Protein AF-A0A534F6K3-F1 (afdb_monomer_lite)

Foldseek 3Di:
DDDDDDDDDDDDDDPDPPPPPPPPPPVPPPPPDDPPPDDDDDDDPPDDPVNLVVCCVVVVPDPSVCCPVVHDDDPPDDAAPVPDPPQRVLCVFFVDHCVQFLHRDQWDKDQQWFAFQDQDLPPGHGIYTAHNDLLFQPDSVDPLSPQCQPDPPDPVSCVVRVVSGDPDPCVRGDQSRATAHSVVRGGQDPCNSTNGDTPCRVCVVVVHDD

Radius of gyration: 28.4 Å; chains: 1; bounding box: 50×102×76 Å

Secondary structure (DSSP, 8-state):
-------PPP--------------------TTS---S-------TT--HHHHHHHHHH-TTSHHHHHHHHS---SS--PPSS--HHHHHHHHHHS--HHHHT-S-SEEEESSSBPTT----TTPPP-EEEE-SGGGBS-TTSTTTT------SSHHHHHHHGGGS-SSGGGGB-TTSS-EETTTTEE--HHHH-SS--HHHHHHHTT---

pLDDT: mean 86.15, std 18.65, range [33.62, 98.62]

Structure (mmCIF, N/CA/C/O backbone):
data_AF-A0A534F6K3-F1
#
_entry.id   AF-A0A534F6K3-F1
#
loop_
_atom_site.group_PDB
_atom_site.id
_atom_site.type_symbol
_atom_site.label_atom_id
_atom_site.label_alt_id
_atom_site.label_comp_id
_atom_site.label_asym_id
_atom_site.label_entity_id
_atom_site.label_seq_id
_atom_site.pdbx_PDB_ins_code
_atom_site.Cartn_x
_atom_site.Cartn_y
_atom_site.Cartn_z
_atom_site.occupancy
_atom_site.B_iso_or_equiv
_atom_site.auth_seq_id
_atom_site.auth_comp_id
_atom_site.auth_asym_id
_atom_site.auth_atom_id
_atom_site.pdbx_PDB_model_num
ATOM 1 N N . MET A 1 1 ? -6.615 -76.577 48.486 1.00 38.09 1 MET A N 1
ATOM 2 C CA . MET A 1 1 ? -5.310 -76.654 47.796 1.00 38.09 1 MET A CA 1
ATOM 3 C C . MET A 1 1 ? -5.489 -76.175 46.363 1.00 38.09 1 MET A C 1
ATOM 5 O O . MET A 1 1 ? -6.340 -76.713 45.678 1.00 38.09 1 MET A O 1
ATOM 9 N N . LYS A 1 2 ? -4.736 -75.127 45.999 1.00 34.47 2 LYS A N 1
ATOM 10 C CA . LYS A 1 2 ? -4.250 -74.734 44.661 1.00 34.47 2 LYS A CA 1
ATOM 11 C C . LYS A 1 2 ? -5.091 -75.073 43.407 1.00 34.47 2 LYS A C 1
ATOM 13 O O . LYS A 1 2 ? -5.051 -76.192 42.915 1.00 34.47 2 LYS A O 1
ATOM 18 N N . ASN A 1 3 ? -5.650 -74.018 42.803 1.00 44.62 3 ASN A N 1
ATOM 19 C CA . ASN A 1 3 ? -5.491 -73.718 41.362 1.00 44.62 3 ASN A CA 1
ATOM 20 C C . ASN A 1 3 ? -3.978 -73.633 41.019 1.00 44.62 3 ASN A C 1
ATOM 22 O O . ASN A 1 3 ? -3.222 -73.320 41.950 1.00 44.62 3 ASN A O 1
ATOM 26 N N . PRO A 1 4 ? -3.487 -73.822 39.765 1.00 53.00 4 PRO A N 1
ATOM 27 C CA . PRO A 1 4 ? -3.979 -73.098 38.573 1.00 53.00 4 PRO A CA 1
ATOM 28 C C . PRO A 1 4 ? -3.769 -73.780 37.193 1.00 53.00 4 PRO A C 1
ATOM 30 O O . PRO A 1 4 ? -3.154 -74.834 37.079 1.00 53.00 4 PRO A O 1
ATOM 33 N N . GLY A 1 5 ? -4.224 -73.120 36.120 1.00 33.62 5 GLY A N 1
ATOM 34 C CA . GLY A 1 5 ? -3.833 -73.458 34.745 1.00 33.62 5 GLY A CA 1
ATOM 35 C C . GLY A 1 5 ? -4.679 -72.777 33.670 1.00 33.62 5 GLY A C 1
ATOM 36 O O . GLY A 1 5 ? -5.566 -73.393 33.100 1.00 33.62 5 GLY A O 1
ATOM 37 N N . SER A 1 6 ? -4.418 -71.495 33.430 1.00 47.50 6 SER A N 1
ATOM 38 C CA . SER A 1 6 ? -5.076 -70.595 32.472 1.00 47.50 6 SER A CA 1
ATOM 39 C C . SER A 1 6 ? -4.676 -70.817 31.006 1.00 47.50 6 SER A C 1
ATOM 41 O O . SER A 1 6 ? -3.516 -71.105 30.720 1.00 47.50 6 SER A O 1
ATOM 43 N N . SER A 1 7 ? -5.578 -70.500 30.071 1.00 36.94 7 SER A N 1
ATOM 44 C CA . SER A 1 7 ? -5.239 -69.953 28.744 1.00 36.94 7 SER A CA 1
ATOM 45 C C . SER A 1 7 ? -6.376 -69.041 28.245 1.00 36.94 7 SER A C 1
ATOM 47 O O . SER A 1 7 ? -7.535 -69.324 28.551 1.00 36.94 7 SER A O 1
ATOM 49 N N . PRO A 1 8 ? -6.075 -67.925 27.551 1.00 43.62 8 PRO A N 1
ATOM 50 C CA . PRO A 1 8 ? -7.007 -66.818 27.365 1.00 43.62 8 PRO A CA 1
ATOM 51 C C . PRO A 1 8 ? -7.795 -66.944 26.054 1.00 43.62 8 PRO A C 1
ATOM 53 O O . PRO A 1 8 ? -7.226 -67.125 24.980 1.00 43.62 8 PRO A O 1
ATOM 56 N N . THR A 1 9 ? -9.114 -66.792 26.124 1.00 44.84 9 THR A N 1
ATOM 57 C CA . THR A 1 9 ? -9.968 -66.555 24.954 1.00 44.84 9 THR A CA 1
ATOM 58 C C . THR A 1 9 ? -9.904 -65.078 24.577 1.00 44.84 9 THR A C 1
ATOM 60 O O . THR A 1 9 ? -10.293 -64.215 25.364 1.00 44.84 9 THR A O 1
ATOM 63 N N . GLY A 1 10 ? -9.392 -64.794 23.377 1.00 36.31 10 GLY A N 1
ATOM 64 C CA . GLY A 1 10 ? -9.352 -63.456 22.796 1.00 36.31 10 GLY A CA 1
ATOM 65 C C . GLY A 1 10 ? -10.756 -62.901 22.560 1.00 36.31 10 GLY A C 1
ATOM 66 O O . GLY A 1 10 ? -11.582 -63.531 21.902 1.00 36.31 10 GLY A O 1
ATOM 67 N N . LEU A 1 11 ? -11.016 -61.711 23.098 1.00 40.75 11 LEU A N 1
ATOM 68 C CA . LEU A 1 11 ? -12.224 -60.944 22.827 1.00 40.75 11 LEU A CA 1
ATOM 69 C C . LEU A 1 11 ? -11.960 -60.070 21.593 1.00 40.75 11 LEU A C 1
ATOM 71 O O . LEU A 1 11 ? -11.192 -59.112 21.653 1.00 40.75 11 LEU A O 1
ATOM 75 N N . ALA A 1 12 ? -12.577 -60.412 20.464 1.00 39.28 12 ALA A N 1
ATOM 76 C CA . ALA A 1 12 ? -12.632 -59.535 19.303 1.00 39.28 12 ALA A CA 1
ATOM 77 C C . ALA A 1 12 ? -13.596 -58.378 19.614 1.00 39.28 12 ALA A C 1
ATOM 79 O O . ALA A 1 12 ? -14.811 -58.565 19.658 1.00 39.28 12 ALA A O 1
ATOM 80 N N . ALA A 1 13 ? -13.058 -57.187 19.874 1.00 42.47 13 ALA A N 1
ATOM 81 C CA . ALA A 1 13 ? -13.853 -55.975 20.017 1.00 42.47 13 ALA A CA 1
ATOM 82 C C . ALA A 1 13 ? -14.265 -55.480 18.623 1.00 42.47 13 ALA A C 1
ATOM 84 O O . ALA A 1 13 ? -13.439 -54.998 17.849 1.00 42.47 13 ALA A O 1
ATOM 85 N N . ALA A 1 14 ? -15.548 -55.613 18.291 1.00 41.75 14 ALA A N 1
ATOM 86 C CA . ALA A 1 14 ? -16.128 -54.980 17.117 1.00 41.75 14 ALA A CA 1
ATOM 87 C C . ALA A 1 14 ? -16.184 -53.458 17.346 1.00 41.75 14 ALA A C 1
ATOM 89 O O . ALA A 1 14 ? -16.998 -52.969 18.128 1.00 41.75 14 ALA A O 1
ATOM 90 N N . MET A 1 15 ? -15.309 -52.703 16.678 1.00 41.84 15 MET A N 1
ATOM 91 C CA . MET A 1 15 ? -15.431 -51.247 16.575 1.00 41.84 15 MET A CA 1
ATOM 92 C C . MET A 1 15 ? -16.654 -50.917 15.715 1.00 41.84 15 MET A C 1
ATOM 94 O O . MET A 1 15 ? -16.617 -51.035 14.491 1.00 41.84 15 MET A O 1
ATOM 98 N N . ALA A 1 16 ? -17.743 -50.496 16.354 1.00 43.19 16 ALA A N 1
ATOM 99 C CA . ALA A 1 16 ? -18.848 -49.853 15.663 1.00 43.19 16 ALA A CA 1
ATOM 100 C C . ALA A 1 16 ? -18.378 -48.472 15.181 1.00 43.19 16 ALA A C 1
ATOM 102 O O . ALA A 1 16 ? -18.165 -47.559 15.979 1.00 43.19 16 ALA A O 1
ATOM 103 N N . LEU A 1 17 ? -18.179 -48.333 13.871 1.00 43.09 17 LEU A N 1
ATOM 104 C CA . LEU A 1 17 ? -17.897 -47.058 13.224 1.00 43.09 17 LEU A CA 1
ATOM 105 C C . LEU A 1 17 ? -19.180 -46.213 13.275 1.00 43.09 17 LEU A C 1
ATOM 107 O O . LEU A 1 17 ? -20.086 -46.386 12.460 1.00 43.09 17 LEU A O 1
ATOM 111 N N . ALA A 1 18 ? -19.294 -45.338 14.272 1.00 46.09 18 ALA A N 1
ATOM 112 C CA . ALA A 1 18 ? -20.363 -44.352 14.323 1.00 46.09 18 ALA A CA 1
ATOM 113 C C . ALA A 1 18 ? -20.132 -43.334 13.195 1.00 46.09 18 ALA A C 1
ATOM 115 O O . ALA A 1 18 ? -19.295 -42.441 13.304 1.00 46.09 18 ALA A O 1
ATOM 116 N N . LEU A 1 19 ? -20.855 -43.500 12.087 1.00 41.59 19 LEU A N 1
ATOM 117 C CA . LEU A 1 19 ? -20.991 -42.484 11.049 1.00 41.59 19 LEU A CA 1
ATOM 118 C C . LEU A 1 19 ? -21.696 -41.276 11.672 1.00 41.59 19 LEU A C 1
ATOM 120 O O . LEU A 1 19 ? -22.921 -41.245 11.764 1.00 41.59 19 LEU A O 1
ATOM 124 N N . ILE A 1 20 ? -20.920 -40.295 12.132 1.00 51.34 20 ILE A N 1
ATOM 125 C CA . ILE A 1 20 ? -21.436 -38.966 12.454 1.00 51.34 20 ILE A CA 1
ATOM 126 C C . ILE A 1 20 ? -21.895 -38.377 11.117 1.00 51.34 20 ILE A C 1
ATOM 128 O O . ILE A 1 20 ? -21.052 -38.178 10.236 1.00 51.34 20 ILE A O 1
ATOM 132 N N . PRO A 1 21 ? -23.196 -38.115 10.907 1.00 45.56 21 PRO A N 1
ATOM 133 C CA . PRO A 1 21 ? -23.617 -37.374 9.739 1.00 45.56 21 PRO A CA 1
ATOM 134 C C . PRO A 1 21 ? -23.017 -35.980 9.892 1.00 45.56 21 PRO A C 1
ATOM 136 O O . PRO A 1 21 ? -23.419 -35.212 10.766 1.00 45.56 21 PRO A O 1
ATOM 139 N N . CYS A 1 22 ? -22.030 -35.663 9.057 1.00 44.53 22 CYS A N 1
ATOM 140 C CA . CYS A 1 22 ? -21.624 -34.291 8.813 1.00 44.53 22 CYS A CA 1
ATOM 141 C C . CYS A 1 22 ? -22.804 -33.626 8.100 1.00 44.53 22 CYS A C 1
ATOM 143 O O . CYS A 1 22 ? -22.887 -33.602 6.873 1.00 44.53 22 CYS A O 1
ATOM 145 N N . GLY A 1 23 ? -23.798 -33.199 8.878 1.00 47.12 23 GLY A N 1
ATOM 146 C CA . GLY A 1 23 ? -24.817 -32.299 8.386 1.00 47.12 23 GLY A CA 1
ATOM 147 C C . GLY A 1 23 ? -24.078 -31.044 7.966 1.00 47.12 23 GLY A C 1
ATOM 148 O O . GLY A 1 23 ? -23.588 -30.315 8.824 1.00 47.12 23 GLY A O 1
ATOM 149 N N . ALA A 1 24 ? -23.951 -30.825 6.658 1.00 49.47 24 ALA A N 1
ATOM 150 C CA . ALA A 1 24 ? -23.571 -29.530 6.138 1.00 49.47 24 ALA A CA 1
ATOM 151 C C . ALA A 1 24 ? -24.562 -28.532 6.738 1.00 49.47 24 ALA A C 1
ATOM 153 O O . ALA A 1 24 ? -25.727 -28.482 6.341 1.00 49.47 24 ALA A O 1
ATOM 154 N N . GLN A 1 25 ? -24.121 -27.784 7.748 1.00 44.16 25 GLN A N 1
ATOM 155 C CA . GLN A 1 25 ? -24.802 -26.570 8.137 1.00 44.16 25 GLN A CA 1
ATOM 156 C C . GLN A 1 25 ? -24.621 -25.643 6.944 1.00 44.16 25 GLN A C 1
ATOM 158 O O . GLN A 1 25 ? -23.638 -24.917 6.835 1.00 44.16 25 GLN A O 1
ATOM 163 N N . THR A 1 26 ? -25.548 -25.714 5.992 1.00 43.31 26 THR A N 1
ATOM 164 C CA . THR A 1 26 ? -25.812 -24.577 5.129 1.00 43.31 26 THR A CA 1
ATOM 165 C C . THR A 1 26 ? -26.136 -23.454 6.095 1.00 43.31 26 THR A C 1
ATOM 167 O O . THR A 1 26 ? -27.217 -23.460 6.691 1.00 43.31 26 THR A O 1
ATOM 170 N N . ALA A 1 27 ? -25.178 -22.554 6.322 1.00 47.16 27 ALA A N 1
ATOM 171 C CA . ALA A 1 27 ? -25.470 -21.266 6.907 1.00 47.16 27 ALA A CA 1
ATOM 172 C C . ALA A 1 27 ? -26.612 -20.709 6.059 1.00 47.16 27 ALA A C 1
ATOM 174 O O . ALA A 1 27 ? -26.430 -20.383 4.884 1.00 47.16 27 ALA A O 1
ATOM 175 N N . ARG A 1 28 ? -27.830 -20.738 6.606 1.00 41.41 28 ARG A N 1
ATOM 176 C CA . ARG A 1 28 ? -28.923 -19.980 6.028 1.00 41.41 28 ARG A CA 1
ATOM 177 C C . ARG A 1 28 ? -28.442 -18.548 6.153 1.00 41.41 28 ARG A C 1
ATOM 179 O O . ARG A 1 28 ? -28.364 -18.031 7.260 1.00 41.41 28 ARG A O 1
ATOM 186 N N . ALA A 1 29 ? -28.034 -17.954 5.036 1.00 48.12 29 ALA A N 1
ATOM 187 C CA . ALA A 1 29 ? -28.035 -16.512 4.944 1.00 48.12 29 ALA A CA 1
ATOM 188 C C . ALA A 1 29 ? -29.468 -16.116 5.297 1.00 48.12 29 ALA A C 1
ATOM 190 O O . ALA A 1 29 ? -30.389 -16.454 4.550 1.00 48.12 29 ALA A O 1
ATOM 191 N N . ASP A 1 30 ? -29.664 -15.540 6.482 1.00 45.66 30 ASP A N 1
ATOM 192 C CA . ASP A 1 30 ? -30.935 -14.935 6.846 1.00 45.66 30 ASP A CA 1
ATOM 193 C C . ASP A 1 30 ? -31.223 -13.893 5.769 1.00 45.66 30 ASP A C 1
ATOM 195 O O . ASP A 1 30 ? -30.616 -12.824 5.714 1.00 45.66 30 ASP A O 1
ATOM 199 N N . ALA A 1 31 ? -32.112 -14.256 4.849 1.00 49.72 31 ALA A N 1
ATOM 200 C CA . ALA A 1 31 ? -32.460 -13.470 3.677 1.00 49.72 31 ALA A CA 1
ATOM 201 C C . ALA A 1 31 ? -33.373 -12.281 4.029 1.00 49.72 31 ALA A C 1
ATOM 203 O O . ALA A 1 31 ? -34.074 -11.782 3.156 1.00 49.72 31 ALA A O 1
ATOM 204 N N . ASP A 1 32 ? -33.363 -11.833 5.290 1.00 48.78 32 ASP A N 1
ATOM 205 C CA . ASP A 1 32 ? -34.241 -10.777 5.803 1.00 48.78 32 ASP A CA 1
ATOM 206 C C . ASP A 1 32 ? -33.544 -9.787 6.760 1.00 48.78 32 ASP A C 1
ATOM 208 O O . ASP A 1 32 ? -34.176 -8.915 7.356 1.00 48.78 32 ASP A O 1
ATOM 212 N N . GLY A 1 33 ? -32.214 -9.857 6.884 1.00 54.66 33 GLY A N 1
ATOM 213 C CA . GLY A 1 33 ? -31.438 -8.783 7.501 1.00 54.66 33 GLY A CA 1
ATOM 214 C C . GLY A 1 33 ? -31.394 -7.581 6.560 1.00 54.66 33 GLY A C 1
ATOM 215 O O . GLY A 1 33 ? -31.001 -7.730 5.403 1.00 54.66 33 GLY A O 1
ATOM 216 N N . ALA A 1 34 ? -31.807 -6.399 7.032 1.00 64.69 34 ALA A N 1
ATOM 217 C CA . ALA A 1 34 ? -31.770 -5.151 6.269 1.00 64.69 34 ALA A CA 1
ATOM 218 C C . ALA A 1 34 ? -30.488 -5.067 5.424 1.00 64.69 34 ALA A C 1
ATOM 220 O O . ALA A 1 34 ? -29.385 -5.004 5.968 1.00 64.69 34 ALA A O 1
ATOM 221 N N . ARG A 1 35 ? -30.636 -5.111 4.092 1.00 76.56 35 ARG A N 1
ATOM 222 C CA . ARG A 1 35 ? -29.504 -5.112 3.157 1.00 76.56 35 ARG A CA 1
ATOM 223 C C . ARG A 1 35 ? -28.554 -3.974 3.527 1.00 76.56 35 ARG A C 1
ATOM 225 O O . ARG A 1 35 ? -28.964 -2.810 3.501 1.00 76.56 35 ARG A O 1
ATOM 232 N N . ALA A 1 36 ? -27.306 -4.312 3.859 1.00 83.50 36 ALA A N 1
ATOM 233 C CA . ALA A 1 36 ? -26.277 -3.323 4.147 1.00 83.50 36 ALA A CA 1
ATOM 234 C C . ALA A 1 36 ? -26.188 -2.345 2.967 1.00 83.50 36 ALA A C 1
ATOM 236 O O . ALA A 1 36 ? -25.938 -2.744 1.828 1.00 83.50 36 ALA A O 1
ATOM 237 N N . ARG A 1 37 ? -26.479 -1.067 3.231 1.00 88.38 37 ARG A N 1
ATOM 238 C CA . ARG A 1 37 ? -26.446 -0.001 2.216 1.00 88.38 37 ARG A CA 1
ATOM 239 C C . ARG A 1 37 ? -25.037 0.536 1.998 1.00 88.38 37 ARG A C 1
ATOM 241 O O . ARG A 1 37 ? -24.720 0.990 0.906 1.00 88.38 37 ARG A O 1
ATOM 248 N N . HIS A 1 38 ? -24.222 0.471 3.045 1.00 91.38 38 HIS A N 1
ATOM 249 C CA . HIS A 1 38 ? -22.845 0.934 3.073 1.00 91.38 38 HIS A CA 1
ATOM 250 C C . HIS A 1 38 ? -21.994 -0.107 3.790 1.00 91.38 38 HIS A C 1
ATOM 252 O O . HIS A 1 38 ? -22.433 -0.692 4.782 1.00 91.38 38 HIS A O 1
ATOM 258 N N . VAL A 1 39 ? -20.784 -0.317 3.284 1.00 91.44 39 VAL A N 1
ATOM 259 C CA . VAL A 1 39 ? -19.757 -1.150 3.906 1.00 91.44 39 VAL A CA 1
ATOM 260 C C . VAL A 1 39 ? -18.547 -0.257 4.131 1.00 91.44 39 VAL A C 1
ATOM 262 O O . VAL A 1 39 ? -18.146 0.469 3.225 1.00 91.44 39 VAL A O 1
ATOM 265 N N . ILE A 1 40 ? -17.995 -0.291 5.341 1.00 93.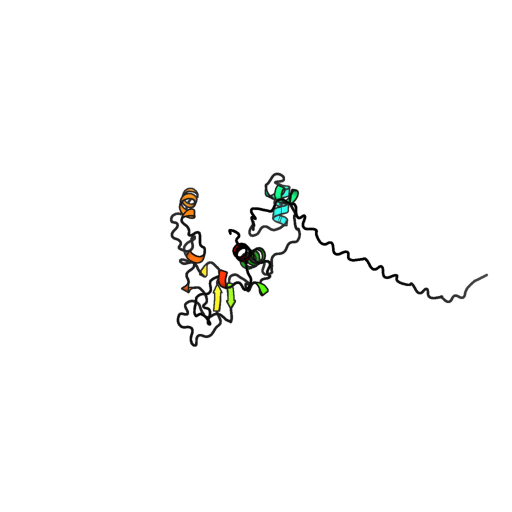56 40 ILE A N 1
ATOM 266 C CA . ILE A 1 40 ? -16.770 0.423 5.698 1.00 93.56 40 ILE A CA 1
ATOM 267 C C . ILE A 1 40 ? -15.755 -0.633 6.117 1.00 93.56 40 ILE A C 1
ATOM 269 O O . ILE A 1 40 ? -16.041 -1.448 6.993 1.00 93.56 40 ILE A O 1
ATOM 273 N N . VAL A 1 41 ? -14.582 -0.609 5.490 1.00 93.94 41 VAL A N 1
ATOM 274 C CA . VAL A 1 41 ? -13.430 -1.418 5.892 1.00 93.94 41 VAL A CA 1
ATOM 275 C C . VAL A 1 41 ? -12.457 -0.493 6.610 1.00 93.94 41 VAL A C 1
ATOM 277 O O . VAL A 1 41 ? -12.038 0.516 6.047 1.00 93.94 41 VAL A O 1
ATOM 280 N N . ILE A 1 42 ? -12.123 -0.822 7.857 1.00 94.81 42 ILE A N 1
ATOM 281 C CA . ILE A 1 42 ? -11.151 -0.080 8.665 1.00 94.81 42 ILE A CA 1
ATOM 282 C C . ILE A 1 42 ? -9.973 -1.013 8.920 1.00 94.81 42 ILE A C 1
ATOM 284 O O . ILE A 1 42 ? -10.137 -2.046 9.562 1.00 94.81 42 ILE A O 1
ATOM 288 N N . SER A 1 43 ? -8.799 -0.638 8.418 1.00 94.19 43 SER A N 1
ATOM 289 C CA . SER A 1 43 ? -7.529 -1.284 8.745 1.00 94.19 43 SER A CA 1
ATOM 290 C C . SER A 1 43 ? -6.728 -0.333 9.622 1.00 94.19 43 SER A C 1
ATOM 292 O O . SER A 1 43 ? -6.558 0.831 9.260 1.00 94.19 43 SER A O 1
ATOM 294 N N . VAL A 1 44 ? -6.265 -0.811 10.775 1.00 95.06 44 VAL A N 1
ATOM 295 C CA . VAL A 1 44 ? -5.414 -0.040 11.688 1.00 95.06 44 VAL A CA 1
ATOM 296 C C . VAL A 1 44 ? -4.019 -0.638 11.620 1.00 95.06 44 VAL A C 1
ATOM 298 O O . VAL A 1 44 ? -3.827 -1.788 12.008 1.00 95.06 44 VAL A O 1
ATOM 301 N N . ASP A 1 45 ? -3.074 0.127 11.081 1.00 94.56 45 ASP A N 1
ATOM 302 C CA . ASP A 1 45 ? -1.696 -0.330 10.915 1.00 94.56 45 ASP A CA 1
ATOM 303 C C . ASP A 1 45 ? -1.059 -0.654 12.280 1.00 94.56 45 ASP A C 1
ATOM 305 O O . ASP A 1 45 ? -1.221 0.096 13.245 1.00 94.56 45 ASP A O 1
ATOM 309 N N . GLY A 1 46 ? -0.384 -1.801 12.363 1.00 93.69 46 GLY A N 1
ATOM 310 C CA . GLY A 1 46 ? 0.316 -2.268 13.559 1.00 93.69 46 GLY A CA 1
ATOM 311 C C . GLY A 1 46 ? -0.553 -2.626 14.773 1.00 93.69 46 GLY A C 1
ATOM 312 O O . GLY A 1 46 ? 0.006 -2.844 15.845 1.00 93.69 46 GLY A O 1
ATOM 313 N N . LEU A 1 47 ? -1.887 -2.689 14.654 1.00 95.31 47 LEU A N 1
ATOM 314 C CA . LEU A 1 47 ? -2.765 -3.042 15.778 1.00 95.31 47 LEU A CA 1
ATOM 315 C C . LEU A 1 47 ? -2.781 -4.560 16.015 1.00 95.31 47 LEU A C 1
ATOM 317 O O . LEU A 1 47 ? -3.544 -5.284 15.371 1.00 95.31 47 LEU A O 1
ATOM 321 N N . HIS A 1 48 ? -1.982 -5.048 16.965 1.00 96.19 48 HIS A N 1
ATOM 322 C CA . HIS A 1 48 ? -2.024 -6.456 17.361 1.00 96.19 48 HIS A CA 1
ATOM 323 C C . HIS A 1 48 ? -3.258 -6.757 18.218 1.00 96.19 48 HIS A C 1
ATOM 325 O O . HIS A 1 48 ? -3.806 -5.887 18.899 1.00 96.19 48 HIS A O 1
ATOM 331 N N . GLU A 1 49 ? -3.655 -8.031 18.259 1.00 96.62 49 GLU A N 1
ATOM 332 C CA . GLU A 1 49 ? -4.726 -8.509 19.144 1.00 96.62 49 GLU A CA 1
ATOM 333 C C . GLU A 1 49 ? -4.457 -8.139 20.613 1.00 96.62 49 GLU A C 1
ATOM 335 O O . GLU A 1 49 ? -5.335 -7.598 21.282 1.00 96.62 49 GLU A O 1
ATOM 340 N N . SER A 1 50 ? -3.218 -8.310 21.089 1.00 97.12 50 SER A N 1
ATOM 341 C CA . SER A 1 50 ? -2.820 -7.941 22.454 1.00 97.12 50 SER A CA 1
ATOM 342 C C . SER A 1 50 ? -2.943 -6.443 22.741 1.00 97.12 50 SER A C 1
ATOM 344 O O . SER A 1 50 ? -3.265 -6.052 23.864 1.00 97.12 50 SER A O 1
ATOM 346 N N . ASP A 1 51 ? -2.699 -5.596 21.736 1.00 97.25 51 ASP A N 1
ATOM 347 C CA . ASP A 1 51 ? -2.832 -4.144 21.873 1.00 97.25 51 ASP A CA 1
ATOM 348 C C . ASP A 1 51 ? -4.309 -3.768 22.036 1.00 97.25 51 ASP A C 1
ATOM 350 O O . ASP A 1 51 ? -4.668 -2.963 22.901 1.00 97.25 51 ASP A O 1
ATOM 354 N N . LEU A 1 52 ? -5.183 -4.402 21.245 1.00 97.31 52 LEU A N 1
ATOM 355 C CA . LEU A 1 52 ? -6.629 -4.225 21.331 1.00 97.31 52 LEU A CA 1
ATOM 356 C C . LEU A 1 52 ? -7.181 -4.699 22.684 1.00 97.31 52 LEU A C 1
ATOM 358 O O . LEU A 1 52 ? -7.968 -3.982 23.308 1.00 97.31 52 LEU A O 1
ATOM 362 N N . GLU A 1 53 ? -6.748 -5.865 23.167 1.00 97.25 53 GLU A N 1
ATOM 363 C CA . GLU A 1 53 ? -7.137 -6.399 24.478 1.00 97.25 53 GLU A CA 1
ATOM 364 C C . GLU A 1 53 ? -6.736 -5.454 25.619 1.00 97.25 53 GLU A C 1
ATOM 366 O O . GLU A 1 53 ? -7.570 -5.088 26.456 1.00 97.25 53 GLU A O 1
ATOM 371 N N . ALA A 1 54 ? -5.478 -5.002 25.631 1.00 98.00 54 ALA A N 1
ATOM 372 C CA . ALA A 1 54 ? -4.975 -4.074 26.639 1.00 98.00 54 ALA A CA 1
ATOM 373 C C . ALA A 1 54 ? -5.723 -2.728 26.609 1.00 98.00 54 ALA A C 1
ATOM 375 O O . ALA A 1 54 ? -6.053 -2.158 27.660 1.00 98.00 54 ALA A O 1
ATOM 376 N N . TYR A 1 55 ? -6.034 -2.228 25.410 1.00 98.00 55 TYR A N 1
ATOM 377 C CA . TYR A 1 55 ? -6.794 -0.995 25.240 1.00 98.00 55 TYR A CA 1
ATOM 378 C C . TYR A 1 55 ? -8.214 -1.124 25.803 1.00 98.00 55 TYR A C 1
ATOM 380 O O . TYR A 1 55 ? -8.640 -0.287 26.601 1.00 98.00 55 TYR A O 1
ATOM 388 N N . ILE A 1 56 ? -8.936 -2.191 25.454 1.00 98.06 56 ILE A N 1
ATOM 389 C CA . ILE A 1 56 ? -10.319 -2.411 25.901 1.00 98.06 56 ILE A CA 1
ATOM 390 C C . ILE A 1 56 ? -10.393 -2.615 27.417 1.00 98.06 56 ILE A C 1
ATOM 392 O O . ILE A 1 56 ? -11.310 -2.087 28.050 1.00 98.06 56 ILE A O 1
ATOM 396 N N . ALA A 1 57 ? -9.413 -3.297 28.018 1.00 98.06 57 ALA A N 1
ATOM 397 C CA . ALA A 1 57 ? -9.359 -3.510 29.464 1.00 98.06 57 ALA A CA 1
ATOM 398 C C . ALA A 1 57 ? -9.322 -2.193 30.265 1.00 98.06 57 ALA A C 1
ATOM 400 O O . ALA A 1 57 ? -9.882 -2.113 31.358 1.00 98.06 57 ALA A O 1
ATOM 401 N N . SER A 1 58 ? -8.695 -1.148 29.716 1.00 98.06 58 SER A N 1
ATOM 402 C CA . SER A 1 58 ? -8.613 0.185 30.333 1.00 98.06 58 SER A CA 1
ATOM 403 C C . SER A 1 58 ? -9.657 1.182 29.805 1.00 98.06 58 SER A C 1
ATOM 405 O O . SER A 1 58 ? -9.915 2.196 30.454 1.00 98.06 58 SER A O 1
ATOM 407 N N . HIS A 1 59 ? -10.302 0.887 28.671 1.00 98.38 59 HIS A N 1
ATOM 408 C CA . HIS A 1 59 ? -11.261 1.762 27.989 1.00 98.38 59 HIS A CA 1
ATOM 409 C C . HIS A 1 59 ? -12.554 1.017 27.625 1.00 98.38 59 HIS A C 1
ATOM 411 O O . HIS A 1 59 ? -12.985 1.003 26.467 1.00 98.38 59 HIS A O 1
ATOM 417 N N . ALA A 1 60 ? -13.209 0.430 28.629 1.00 97.25 60 ALA A N 1
ATOM 418 C CA . ALA A 1 60 ? -14.382 -0.432 28.451 1.00 97.25 60 ALA A CA 1
ATOM 419 C C . ALA A 1 60 ? -15.588 0.242 27.758 1.00 97.25 60 ALA A C 1
ATOM 421 O O . ALA A 1 60 ? -16.460 -0.446 27.233 1.00 97.25 60 ALA A O 1
ATOM 422 N N . THR A 1 61 ? -15.656 1.578 27.738 1.00 97.81 61 THR A N 1
ATOM 423 C CA . THR A 1 61 ? -16.731 2.350 27.082 1.00 97.81 61 THR A CA 1
ATOM 424 C C . THR A 1 61 ? -16.342 2.918 25.710 1.00 97.81 61 THR A C 1
ATOM 426 O O . THR A 1 61 ? -17.144 3.624 25.091 1.00 97.81 61 THR A O 1
ATOM 429 N N . SER A 1 62 ? -15.127 2.631 25.226 1.00 98.12 62 SER A N 1
ATOM 430 C CA . SER A 1 62 ? -14.620 3.105 23.932 1.00 98.12 62 SER A CA 1
ATOM 431 C C . SER A 1 62 ? -15.365 2.502 22.737 1.00 98.12 62 SER A C 1
ATOM 433 O O . SER A 1 62 ? -16.012 1.461 22.836 1.00 98.12 62 SER A O 1
ATOM 435 N N . THR A 1 63 ? -15.234 3.132 21.567 1.00 97.38 63 THR A N 1
ATOM 436 C CA . THR A 1 63 ? -15.798 2.609 20.311 1.00 97.38 63 THR A CA 1
ATOM 437 C C . THR A 1 63 ? -15.228 1.236 19.949 1.00 97.38 63 THR A C 1
ATOM 439 O O . THR A 1 63 ? -15.985 0.368 19.529 1.00 97.38 63 THR A O 1
ATOM 442 N N . LEU A 1 64 ? -13.926 1.005 20.163 1.00 96.81 64 LEU A N 1
ATOM 443 C CA . LEU A 1 64 ? -13.303 -0.302 19.919 1.00 96.81 64 LEU A CA 1
ATOM 444 C C . LEU A 1 64 ? -13.872 -1.382 20.849 1.00 96.81 64 LEU A C 1
ATOM 446 O O . LEU A 1 64 ? -14.192 -2.474 20.386 1.00 96.81 64 LEU A O 1
ATOM 450 N N . ALA A 1 65 ? -14.091 -1.059 22.130 1.00 97.94 65 ALA A N 1
ATOM 451 C CA . ALA A 1 65 ? -14.752 -1.973 23.062 1.00 97.94 65 ALA A CA 1
ATOM 452 C C . ALA A 1 65 ? -16.180 -2.315 22.609 1.00 97.94 65 ALA A C 1
ATOM 454 O O . ALA A 1 65 ? -16.581 -3.474 22.670 1.00 97.94 65 ALA A O 1
ATOM 455 N N . LYS A 1 66 ? -16.937 -1.335 22.096 1.00 98.00 66 LYS A N 1
ATOM 456 C CA . LYS A 1 66 ? -18.270 -1.586 21.523 1.00 98.00 66 LYS A CA 1
ATOM 457 C C . LYS A 1 66 ? -18.211 -2.497 20.300 1.00 98.00 66 LYS A C 1
ATOM 459 O O . LYS A 1 66 ? -18.994 -3.434 20.228 1.00 98.00 66 LYS A O 1
ATOM 464 N N . PHE A 1 67 ? -17.274 -2.275 19.372 1.00 95.81 67 PHE A N 1
ATOM 465 C CA . PHE A 1 67 ? -17.112 -3.148 18.201 1.00 95.81 67 PHE A CA 1
ATOM 466 C C . PHE A 1 67 ? -16.841 -4.602 18.593 1.00 95.81 67 PHE A C 1
ATOM 468 O O . PHE A 1 67 ? -17.438 -5.501 18.009 1.00 95.81 67 PHE A O 1
ATOM 475 N N . VAL A 1 68 ? -15.992 -4.835 19.598 1.00 96.19 68 VAL A N 1
ATOM 476 C CA . VAL A 1 68 ? -15.683 -6.190 20.077 1.00 96.19 68 VAL A CA 1
ATOM 477 C C . VAL A 1 68 ? -16.856 -6.816 20.839 1.00 96.19 68 VAL A C 1
ATOM 479 O O . VAL A 1 68 ? -17.150 -7.988 20.627 1.00 96.19 68 VAL A O 1
ATOM 482 N N . ASN A 1 69 ? -17.541 -6.055 21.698 1.00 96.19 69 ASN A N 1
ATOM 483 C CA . ASN A 1 69 ? -18.601 -6.582 22.568 1.00 96.19 69 ASN A CA 1
ATOM 484 C C . ASN A 1 69 ? -19.960 -6.755 21.869 1.00 96.19 69 ASN A C 1
ATOM 486 O O . ASN A 1 69 ? -20.750 -7.602 22.281 1.00 96.19 69 ASN A O 1
ATOM 490 N N . GLU A 1 70 ? -20.260 -5.933 20.862 1.00 96.88 70 GLU A N 1
ATOM 491 C CA . GLU A 1 70 ? -21.549 -5.933 20.151 1.00 96.88 70 GLU A CA 1
ATOM 492 C C . GLU A 1 70 ? -21.448 -6.540 18.739 1.00 96.88 70 GLU A C 1
ATOM 494 O O . GLU A 1 70 ? -22.470 -6.807 18.105 1.00 96.88 70 GLU A O 1
ATOM 499 N N . GLY A 1 71 ? -20.228 -6.744 18.233 1.00 94.44 71 GLY A N 1
ATOM 500 C CA . GLY A 1 71 ? -19.952 -7.325 16.921 1.00 94.44 71 GLY A CA 1
ATOM 501 C C . GLY A 1 71 ? -19.506 -8.787 16.975 1.00 94.44 71 GLY A C 1
ATOM 502 O O . GLY A 1 71 ? -19.655 -9.485 17.976 1.00 94.44 71 GLY A O 1
ATOM 503 N N . VAL A 1 72 ? -18.936 -9.254 15.862 1.00 95.94 72 VAL A N 1
ATOM 504 C CA . VAL A 1 72 ? -18.262 -10.557 15.782 1.00 95.94 72 VAL A CA 1
ATOM 505 C C . VAL A 1 72 ? -16.759 -10.313 15.785 1.00 95.94 72 VAL A C 1
ATOM 507 O O . VAL A 1 72 ? -16.236 -9.682 14.868 1.00 95.94 72 VAL A O 1
ATOM 510 N N . SER A 1 73 ? -16.078 -10.822 16.809 1.00 95.06 73 SER A N 1
ATOM 511 C CA . SER A 1 73 ? -14.622 -10.763 16.927 1.00 95.06 73 SER A CA 1
ATOM 512 C C . SER A 1 73 ? -13.998 -12.101 16.531 1.00 95.06 73 SER A C 1
ATOM 514 O O . SER A 1 73 ? -14.466 -13.158 16.958 1.00 95.06 73 SER A O 1
ATOM 516 N N . TYR A 1 74 ? -12.938 -12.048 15.724 1.00 95.44 74 TYR A N 1
ATOM 517 C CA . TYR A 1 74 ? -12.117 -13.202 15.370 1.00 95.44 74 TYR A CA 1
ATOM 518 C C . TYR A 1 74 ? -10.752 -13.045 16.040 1.00 95.44 74 TYR A C 1
ATOM 520 O O . TYR A 1 74 ? -9.985 -12.160 15.666 1.00 95.44 74 TYR A O 1
ATOM 528 N N . SER A 1 75 ? -10.460 -13.899 17.019 1.00 94.75 75 SER A N 1
ATOM 529 C CA . SER A 1 75 ? -9.134 -14.010 17.633 1.00 94.75 75 SER A CA 1
ATOM 530 C C . SER A 1 75 ? -8.205 -14.876 16.789 1.00 94.75 75 SER A C 1
ATOM 532 O O . SER A 1 75 ? -8.663 -15.684 15.971 1.00 94.75 75 SER A O 1
ATOM 534 N N . ASN A 1 76 ? -6.891 -14.736 16.993 1.00 95.44 76 ASN A N 1
ATOM 535 C CA . ASN A 1 76 ? -5.875 -15.506 16.275 1.00 95.44 76 ASN A CA 1
ATOM 536 C C . ASN A 1 76 ? -5.994 -15.361 14.740 1.00 95.44 76 ASN A C 1
ATOM 538 O O . ASN A 1 76 ? -5.802 -16.321 13.987 1.00 95.44 76 ASN A O 1
ATOM 542 N N . ALA A 1 77 ? -6.350 -14.160 14.277 1.00 93.75 77 ALA A N 1
ATOM 543 C CA . ALA A 1 77 ? -6.313 -13.793 12.868 1.00 93.75 77 ALA A CA 1
ATOM 544 C C . ALA A 1 77 ? -4.878 -13.420 12.471 1.00 93.75 77 ALA A C 1
ATOM 546 O O . ALA A 1 77 ? -4.196 -12.698 13.194 1.00 93.75 77 ALA A O 1
ATOM 547 N N . HIS A 1 78 ? -4.426 -13.900 11.312 1.00 92.88 78 HIS A N 1
ATOM 548 C CA . HIS A 1 78 ? -3.066 -13.670 10.822 1.00 92.88 78 HIS A CA 1
ATOM 549 C C . HIS A 1 78 ? -3.102 -12.965 9.473 1.00 92.88 78 HIS A C 1
ATOM 551 O O . HIS A 1 78 ? -3.864 -13.342 8.579 1.00 92.88 78 HIS A O 1
ATOM 557 N N . THR A 1 79 ? -2.244 -11.966 9.323 1.00 93.44 79 THR A N 1
ATOM 558 C CA . THR A 1 79 ? -1.878 -11.398 8.026 1.00 93.44 79 THR A CA 1
ATOM 559 C C . THR A 1 79 ? -1.076 -12.421 7.210 1.00 93.44 79 THR A C 1
ATOM 561 O O . THR A 1 79 ? -0.549 -13.401 7.754 1.00 93.44 79 THR A O 1
ATOM 564 N N . PRO A 1 80 ? -0.966 -12.240 5.884 1.00 93.56 80 PRO A N 1
ATOM 565 C CA . PRO A 1 80 ? -0.021 -13.019 5.097 1.00 93.56 80 PRO A CA 1
ATOM 566 C C . PRO A 1 80 ? 1.420 -12.836 5.588 1.00 93.56 80 PRO A C 1
ATOM 568 O O . PRO A 1 80 ? 1.753 -11.830 6.205 1.00 93.56 80 PRO A O 1
ATOM 571 N N . PHE A 1 81 ? 2.293 -13.786 5.248 1.00 89.94 81 PHE A N 1
ATOM 572 C CA . PHE A 1 81 ? 3.736 -13.608 5.391 1.00 89.94 81 PHE A CA 1
ATOM 573 C C . PHE A 1 81 ? 4.349 -13.151 4.050 1.00 89.94 81 PHE A C 1
ATOM 575 O O . PHE A 1 81 ? 4.082 -13.804 3.031 1.00 89.94 81 PHE A O 1
ATOM 582 N N . PRO A 1 82 ? 5.197 -12.103 4.030 1.00 91.25 82 PRO A N 1
ATOM 583 C CA . PRO A 1 82 ? 5.600 -11.265 5.168 1.00 91.25 82 PRO A CA 1
ATOM 584 C C . PRO A 1 82 ? 4.453 -10.372 5.672 1.00 91.25 82 PRO A C 1
ATOM 586 O O . PRO A 1 82 ? 3.644 -9.896 4.879 1.00 91.25 82 PRO A O 1
ATOM 589 N N . SER A 1 83 ? 4.390 -10.161 6.993 1.00 91.62 83 SER A N 1
ATOM 590 C CA . SER A 1 83 ? 3.349 -9.346 7.640 1.00 91.62 83 SER A CA 1
ATOM 591 C C . SER A 1 83 ? 3.692 -7.860 7.556 1.00 91.62 83 SER A C 1
ATOM 593 O O . SER A 1 83 ? 4.046 -7.240 8.557 1.00 91.62 83 SER A O 1
ATOM 595 N N . ASP A 1 84 ? 3.595 -7.324 6.348 1.00 92.75 84 ASP A N 1
ATOM 596 C CA . ASP A 1 84 ? 3.811 -5.916 6.024 1.00 92.75 84 ASP A CA 1
ATOM 597 C C . ASP A 1 84 ? 2.505 -5.260 5.534 1.00 92.75 84 ASP A C 1
ATOM 599 O O . ASP A 1 84 ? 1.565 -5.953 5.115 1.00 92.75 84 ASP A O 1
ATOM 603 N N . SER A 1 85 ? 2.429 -3.930 5.596 1.00 92.50 85 SER A N 1
ATOM 604 C CA . SER A 1 85 ? 1.263 -3.139 5.199 1.00 92.50 85 SER A CA 1
ATOM 605 C C . SER A 1 85 ? 0.833 -3.418 3.755 1.00 92.50 85 SER A C 1
ATOM 607 O O . SER A 1 85 ? -0.365 -3.574 3.499 1.00 92.50 85 SER A O 1
ATOM 609 N N . PHE A 1 86 ? 1.767 -3.565 2.809 1.00 92.31 86 PHE A N 1
ATOM 610 C CA . PHE A 1 86 ? 1.424 -3.770 1.397 1.00 92.31 86 PHE A CA 1
ATOM 611 C C . PHE A 1 86 ? 0.755 -5.140 1.129 1.00 92.31 86 PHE A C 1
ATOM 613 O O . PHE A 1 86 ? -0.377 -5.172 0.614 1.00 92.31 86 PHE A O 1
ATOM 620 N N . PRO A 1 87 ? 1.364 -6.296 1.475 1.00 94.12 87 PRO A N 1
ATOM 621 C CA . PRO A 1 87 ? 0.707 -7.597 1.325 1.00 94.12 87 PRO A CA 1
ATOM 622 C C . PRO A 1 87 ? -0.515 -7.754 2.246 1.00 94.12 87 PRO A C 1
ATOM 624 O O . PRO A 1 87 ? -1.490 -8.395 1.846 1.00 94.12 87 PRO A O 1
ATOM 627 N N . GLY A 1 88 ? -0.502 -7.149 3.440 1.00 94.38 88 GLY A N 1
ATOM 628 C CA . GLY A 1 88 ? -1.619 -7.166 4.387 1.00 94.38 88 GLY A CA 1
ATOM 629 C C . GLY A 1 88 ? -2.874 -6.487 3.835 1.00 94.38 88 GLY A C 1
ATOM 630 O O . GLY A 1 88 ? -3.938 -7.109 3.769 1.00 94.38 88 GLY A O 1
ATOM 631 N N . LEU A 1 89 ? -2.752 -5.243 3.358 1.00 93.94 89 LEU A N 1
ATOM 632 C CA . LEU A 1 89 ? -3.870 -4.515 2.752 1.00 93.94 89 LEU A CA 1
ATOM 633 C C . LEU A 1 89 ? -4.337 -5.166 1.452 1.00 93.94 89 LEU A C 1
ATOM 635 O O . LEU A 1 89 ? -5.542 -5.282 1.227 1.00 93.94 89 LEU A O 1
ATOM 639 N N . THR A 1 90 ? -3.411 -5.655 0.622 1.00 94.81 90 THR A N 1
ATOM 640 C CA . THR A 1 90 ? -3.777 -6.371 -0.607 1.00 94.81 90 THR A CA 1
ATOM 641 C C . THR A 1 90 ? -4.640 -7.591 -0.290 1.00 94.81 90 THR A C 1
ATOM 643 O O . THR A 1 90 ? -5.662 -7.803 -0.944 1.00 94.81 90 THR A O 1
ATOM 646 N N . ALA A 1 91 ? -4.294 -8.368 0.739 1.00 95.19 91 ALA A N 1
ATOM 647 C CA . ALA A 1 91 ? -5.080 -9.530 1.142 1.00 95.19 91 ALA A CA 1
ATOM 648 C C . ALA A 1 91 ? -6.477 -9.155 1.654 1.00 95.19 91 ALA A C 1
ATOM 650 O O . ALA A 1 91 ? -7.448 -9.792 1.249 1.00 95.19 91 ALA A O 1
ATOM 651 N N . ILE A 1 92 ? -6.613 -8.097 2.463 1.00 94.88 92 ILE A N 1
ATOM 652 C CA . ILE A 1 92 ? -7.928 -7.610 2.922 1.00 94.88 92 ILE A CA 1
ATOM 653 C C . ILE A 1 92 ? -8.790 -7.166 1.730 1.00 94.88 92 ILE A C 1
ATOM 655 O O . ILE A 1 92 ? -9.977 -7.482 1.666 1.00 94.88 92 ILE A O 1
ATOM 659 N N . MET A 1 93 ? -8.192 -6.467 0.762 1.00 95.50 93 MET A N 1
ATOM 660 C CA . MET A 1 93 ? -8.918 -5.870 -0.362 1.00 95.50 93 MET A CA 1
ATOM 661 C C . MET A 1 93 ? -9.197 -6.838 -1.512 1.00 95.50 93 MET A C 1
ATOM 663 O O . MET A 1 93 ? -9.968 -6.495 -2.402 1.00 95.50 93 MET A O 1
ATOM 667 N N . THR A 1 94 ? -8.593 -8.026 -1.534 1.00 96.12 94 THR A N 1
ATOM 668 C CA . THR A 1 94 ? -8.752 -8.998 -2.637 1.00 96.12 94 THR A CA 1
ATOM 669 C C . THR A 1 94 ? -9.183 -10.388 -2.171 1.00 96.12 94 THR A C 1
ATOM 671 O O . THR A 1 94 ? -9.624 -11.203 -2.979 1.00 96.12 94 THR A O 1
ATOM 674 N N . GLY A 1 95 ? -9.024 -10.699 -0.882 1.00 95.19 95 GLY A N 1
ATOM 675 C CA . GLY A 1 95 ? -9.130 -12.058 -0.351 1.00 95.19 95 GLY A CA 1
ATOM 676 C C . GLY A 1 95 ? -8.001 -12.997 -0.803 1.00 95.19 95 GLY A C 1
ATOM 677 O O . GLY A 1 95 ? -8.091 -14.204 -0.577 1.00 95.19 95 GLY A O 1
ATOM 678 N N . ALA A 1 96 ? -6.954 -12.489 -1.463 1.00 95.12 96 ALA A N 1
ATOM 679 C CA . ALA A 1 96 ? -5.893 -13.302 -2.048 1.00 95.12 96 ALA A CA 1
ATOM 680 C C . ALA A 1 96 ? -4.598 -13.281 -1.224 1.00 95.12 96 ALA A C 1
ATOM 682 O O . ALA A 1 96 ? -4.152 -12.253 -0.725 1.00 95.12 96 ALA A O 1
ATOM 683 N N . HIS A 1 97 ? -3.936 -14.438 -1.155 1.00 93.81 97 HIS A N 1
ATOM 684 C CA . HIS A 1 97 ? -2.567 -14.557 -0.647 1.00 93.81 97 HIS A CA 1
ATOM 685 C C . HIS A 1 97 ? -1.571 -13.860 -1.604 1.00 93.81 97 HIS A C 1
ATOM 687 O O . HIS A 1 97 ? -1.791 -13.937 -2.818 1.00 93.81 97 HIS A O 1
ATOM 693 N N . PRO A 1 98 ? -0.436 -13.306 -1.122 1.00 93.94 98 PRO A N 1
ATOM 694 C CA . PRO A 1 98 ? 0.626 -12.689 -1.927 1.00 93.94 98 PRO A CA 1
ATOM 695 C C . PRO A 1 98 ? 0.921 -13.364 -3.274 1.00 93.94 98 PRO A C 1
ATOM 697 O O . PRO A 1 98 ? 0.871 -12.751 -4.338 1.00 93.94 98 PRO A O 1
ATOM 700 N N . ARG A 1 99 ? 1.129 -14.687 -3.247 1.00 92.50 99 ARG A N 1
ATOM 701 C CA . ARG A 1 99 ? 1.346 -15.518 -4.445 1.00 92.50 99 ARG A CA 1
ATOM 702 C C . ARG A 1 99 ? 0.266 -15.350 -5.523 1.00 92.50 99 ARG A C 1
ATOM 704 O O . ARG A 1 99 ? 0.602 -15.300 -6.704 1.00 92.50 99 ARG A O 1
ATOM 711 N N . SER A 1 100 ? -1.002 -15.340 -5.126 1.00 94.38 100 SER A N 1
ATOM 712 C CA . SER A 1 100 ? -2.140 -15.241 -6.044 1.00 94.38 100 SER A CA 1
ATOM 713 C C . SER A 1 100 ? -2.412 -13.794 -6.434 1.00 94.38 100 SER A C 1
ATOM 715 O O . SER A 1 100 ? -2.702 -13.540 -7.596 1.00 94.38 100 SER A O 1
ATOM 717 N N . ALA A 1 101 ? -2.256 -12.854 -5.496 1.00 94.44 101 ALA A N 1
ATOM 718 C CA . ALA A 1 101 ? -2.389 -11.425 -5.763 1.00 94.44 101 ALA A CA 1
ATOM 719 C C . ALA A 1 101 ? -1.309 -10.902 -6.727 1.00 94.44 101 ALA A C 1
ATOM 721 O O . ALA A 1 101 ? -1.550 -9.954 -7.468 1.00 94.44 101 ALA A O 1
ATOM 722 N N . GLY A 1 102 ? -0.138 -11.550 -6.758 1.00 91.81 102 GLY A N 1
ATOM 723 C CA . GLY A 1 102 ? 1.013 -11.144 -7.567 1.00 91.81 102 GLY A CA 1
ATOM 724 C C . GLY A 1 102 ? 1.966 -10.185 -6.853 1.00 91.81 102 GLY A C 1
ATOM 725 O O . GLY A 1 102 ? 2.970 -9.795 -7.440 1.00 91.81 102 GLY A O 1
ATOM 726 N N . VAL A 1 103 ? 1.685 -9.860 -5.592 1.00 90.00 103 VAL A N 1
ATOM 727 C CA . VAL A 1 103 ? 2.419 -8.899 -4.767 1.00 90.00 103 VAL A CA 1
ATOM 728 C C . VAL A 1 103 ? 2.989 -9.626 -3.561 1.00 90.00 103 VAL A C 1
ATOM 730 O O . VAL A 1 103 ? 2.232 -10.171 -2.764 1.00 90.00 103 VAL A O 1
ATOM 733 N N . TYR A 1 104 ? 4.315 -9.651 -3.437 1.00 92.06 104 TYR A N 1
ATOM 734 C CA . TYR A 1 104 ? 4.999 -10.237 -2.279 1.00 92.06 104 TYR A CA 1
ATOM 735 C C . TYR A 1 104 ? 5.392 -9.185 -1.238 1.00 92.06 104 TYR A C 1
ATOM 737 O O . TYR A 1 104 ? 5.263 -9.436 -0.043 1.00 92.06 104 TYR A O 1
ATOM 745 N N . TYR A 1 105 ? 5.847 -8.028 -1.711 1.00 94.00 105 TYR A N 1
ATOM 746 C CA . TYR A 1 105 ? 6.302 -6.880 -0.934 1.00 94.00 105 TYR A CA 1
ATOM 747 C C . TYR A 1 105 ? 6.152 -5.622 -1.809 1.00 94.00 105 TYR A C 1
ATOM 749 O O . TYR A 1 105 ? 5.909 -5.763 -3.016 1.00 94.00 105 TYR A O 1
ATOM 757 N N . ASP A 1 106 ? 6.251 -4.433 -1.222 1.00 92.69 106 ASP A N 1
ATOM 758 C CA . ASP A 1 106 ? 6.226 -3.155 -1.948 1.00 92.69 106 ASP A CA 1
ATOM 759 C C . ASP A 1 106 ? 7.482 -2.956 -2.813 1.00 92.69 106 ASP A C 1
ATOM 761 O O . ASP A 1 106 ? 7.382 -2.448 -3.928 1.00 92.69 106 ASP A O 1
ATOM 765 N N . ASP A 1 107 ? 8.623 -3.463 -2.350 1.00 95.00 107 ASP A N 1
ATOM 766 C CA . ASP A 1 107 ? 9.866 -3.619 -3.102 1.00 95.00 107 ASP A CA 1
ATOM 767 C C . ASP A 1 107 ? 10.114 -5.086 -3.491 1.00 95.00 107 ASP A C 1
ATOM 769 O O . ASP A 1 107 ? 10.298 -5.972 -2.648 1.00 95.00 107 ASP A O 1
ATOM 773 N N . SER A 1 108 ? 10.086 -5.394 -4.789 1.00 93.50 108 SER A N 1
ATOM 774 C CA . SER A 1 108 ? 10.235 -6.772 -5.258 1.00 93.50 108 SER A CA 1
ATOM 775 C C . SER A 1 108 ? 10.917 -6.902 -6.613 1.00 93.50 108 SER A C 1
ATOM 777 O O . SER A 1 108 ? 10.767 -6.075 -7.501 1.00 93.50 108 SER A O 1
ATOM 779 N N . TRP A 1 109 ? 11.618 -8.015 -6.840 1.00 96.25 109 TRP A N 1
ATOM 780 C CA . TRP A 1 109 ? 12.213 -8.294 -8.149 1.00 96.25 109 TRP A CA 1
ATOM 781 C C . TRP A 1 109 ? 11.226 -8.973 -9.107 1.00 96.25 109 TRP A C 1
ATOM 783 O O . TRP A 1 109 ? 10.782 -10.105 -8.867 1.00 96.25 109 TRP A O 1
ATOM 793 N N . ASN A 1 110 ? 10.965 -8.352 -10.259 1.00 96.38 110 ASN A N 1
ATOM 794 C CA . ASN A 1 110 ? 10.141 -8.914 -11.323 1.00 96.38 110 ASN A CA 1
ATOM 795 C C . ASN A 1 110 ? 10.983 -9.293 -12.550 1.00 96.38 110 ASN A C 1
ATOM 797 O O . ASN A 1 110 ? 11.599 -8.459 -13.203 1.00 96.38 110 ASN A O 1
ATOM 801 N N . ARG A 1 111 ? 10.969 -10.583 -12.910 1.00 97.25 111 ARG A N 1
ATOM 802 C CA . ARG A 1 111 ? 11.740 -11.130 -14.046 1.00 97.25 111 ARG A CA 1
ATOM 803 C C . ARG A 1 111 ? 11.099 -10.913 -15.420 1.00 97.25 111 ARG A C 1
ATOM 805 O O . ARG A 1 111 ? 11.692 -11.308 -16.415 1.00 97.25 111 ARG A O 1
ATOM 812 N N . SER A 1 112 ? 9.871 -10.405 -15.472 1.00 96.94 112 SER A N 1
ATOM 813 C CA . SER A 1 112 ? 9.072 -10.293 -16.703 1.00 96.94 112 SER A CA 1
ATOM 814 C C . SER A 1 112 ? 8.897 -8.855 -17.180 1.00 96.94 112 SER A C 1
ATOM 816 O O . SER A 1 112 ? 8.570 -8.655 -18.344 1.00 96.94 112 SER A O 1
ATOM 818 N N . LEU A 1 113 ? 9.105 -7.869 -16.307 1.00 97.94 113 LEU A N 1
ATOM 819 C CA . LEU A 1 113 ? 8.999 -6.454 -16.655 1.00 97.94 113 LEU A CA 1
ATOM 820 C C . LEU A 1 113 ? 10.354 -5.881 -17.080 1.00 97.94 113 LEU A C 1
ATOM 822 O O . LEU A 1 113 ? 11.409 -6.426 -16.748 1.00 97.94 113 LEU A O 1
ATOM 826 N N . LEU A 1 114 ? 10.307 -4.791 -17.839 1.00 98.62 114 LEU A N 1
ATOM 827 C CA . LEU A 1 114 ? 11.474 -4.041 -18.287 1.00 98.62 114 LEU A CA 1
ATOM 828 C C . LEU A 1 114 ? 11.821 -2.924 -17.287 1.00 98.62 114 LEU A C 1
ATOM 830 O O . LEU A 1 114 ? 10.925 -2.445 -16.582 1.00 98.62 114 LEU A O 1
ATOM 834 N N . PRO A 1 115 ? 13.091 -2.475 -17.252 1.00 98.19 115 PRO A N 1
ATOM 835 C CA . PRO A 1 115 ? 13.535 -1.375 -16.405 1.00 98.19 115 PRO A CA 1
ATOM 836 C C . PRO A 1 115 ? 12.684 -0.107 -16.502 1.00 98.19 115 PRO A C 1
ATOM 838 O O . PRO A 1 115 ? 12.201 0.248 -17.584 1.00 98.19 115 PRO A O 1
ATOM 841 N N . ALA A 1 116 ? 12.559 0.599 -15.379 1.00 97.19 116 ALA A N 1
ATOM 842 C CA . ALA A 1 116 ? 11.964 1.927 -15.330 1.00 97.19 116 ALA A CA 1
ATOM 843 C C . ALA A 1 116 ? 12.627 2.880 -16.343 1.00 97.19 116 ALA A C 1
ATOM 845 O O . ALA A 1 116 ? 13.814 2.764 -16.657 1.00 97.19 116 ALA A O 1
ATOM 846 N N . GLY A 1 117 ? 11.839 3.787 -16.923 1.00 95.31 117 GLY A N 1
ATOM 847 C CA . GLY A 1 117 ? 12.297 4.712 -17.965 1.00 95.31 117 GLY A CA 1
ATOM 848 C C . GLY A 1 117 ? 12.499 4.092 -19.358 1.00 95.31 117 GLY A C 1
ATOM 849 O O . GLY A 1 117 ? 12.906 4.800 -20.284 1.00 95.31 117 GLY A O 1
ATOM 850 N N . THR A 1 118 ? 12.196 2.803 -19.556 1.00 97.56 118 THR A N 1
ATOM 851 C CA . THR A 1 118 ? 12.247 2.176 -20.887 1.00 97.56 118 THR A CA 1
ATOM 852 C C . THR A 1 118 ? 11.212 2.805 -21.825 1.00 97.56 118 THR A C 1
ATOM 854 O O . THR A 1 118 ? 10.011 2.685 -21.617 1.00 97.56 118 THR A O 1
ATOM 857 N N . THR A 1 119 ? 11.674 3.449 -22.899 1.00 95.00 119 THR A N 1
ATOM 858 C CA . THR A 1 119 ? 10.813 4.086 -23.923 1.00 95.00 119 THR A CA 1
ATOM 859 C C . THR A 1 119 ? 10.849 3.377 -25.279 1.00 95.00 119 THR A C 1
ATOM 861 O O . THR A 1 119 ? 9.988 3.606 -26.125 1.00 95.00 119 THR A O 1
ATOM 864 N N . SER A 1 120 ? 11.826 2.488 -25.489 1.00 96.19 120 SER A N 1
ATOM 865 C CA . SER A 1 120 ? 11.955 1.633 -26.671 1.00 96.19 120 SER A CA 1
ATOM 866 C C . SER A 1 120 ? 12.192 0.195 -26.222 1.00 96.19 120 SER A C 1
ATOM 868 O O . SER A 1 120 ? 13.307 -0.163 -25.858 1.00 96.19 120 SER A O 1
ATOM 870 N N . CYS A 1 121 ? 11.146 -0.630 -26.246 1.00 96.75 121 CYS A N 1
ATOM 871 C CA . CYS A 1 121 ? 11.166 -1.964 -25.636 1.00 96.75 121 CYS A CA 1
ATOM 872 C C . CYS A 1 121 ? 11.878 -3.043 -26.470 1.00 96.75 121 CYS A C 1
ATOM 874 O O . CYS A 1 121 ? 12.252 -4.091 -25.944 1.00 96.75 121 CYS A O 1
ATOM 876 N N . ALA A 1 122 ? 12.077 -2.815 -27.772 1.00 96.25 122 ALA A N 1
ATOM 877 C CA . ALA A 1 122 ? 12.695 -3.802 -28.650 1.00 96.25 122 ALA A CA 1
ATOM 878 C C . ALA A 1 122 ? 14.144 -4.102 -28.224 1.00 96.25 122 ALA A C 1
ATOM 880 O O . ALA A 1 122 ? 14.989 -3.212 -28.194 1.00 96.25 122 ALA A O 1
ATOM 881 N N . GLY A 1 123 ? 14.429 -5.372 -27.925 1.00 95.50 123 GLY A N 1
ATOM 882 C CA . GLY A 1 123 ? 15.770 -5.838 -27.556 1.00 95.50 123 GLY A CA 1
ATOM 883 C C . GLY A 1 123 ? 16.198 -5.529 -26.118 1.00 95.50 123 GLY A C 1
ATOM 884 O O . GLY A 1 123 ? 17.325 -5.857 -25.752 1.00 95.50 123 GLY A O 1
ATOM 885 N N . VAL A 1 124 ? 15.327 -4.939 -25.294 1.00 98.12 124 VAL A N 1
ATOM 886 C CA . VAL A 1 124 ? 15.608 -4.708 -23.871 1.00 98.12 124 VAL A CA 1
ATOM 887 C C . VAL A 1 124 ? 15.412 -6.011 -23.097 1.00 98.12 124 VAL A C 1
ATOM 889 O O . VAL A 1 124 ? 14.399 -6.693 -23.252 1.00 98.12 124 VAL A O 1
ATOM 892 N N . ALA A 1 125 ? 16.392 -6.375 -22.269 1.00 97.62 125 ALA A N 1
ATOM 893 C CA . ALA A 1 125 ? 16.305 -7.565 -21.430 1.00 97.62 125 ALA A CA 1
ATOM 894 C C . ALA A 1 125 ? 15.350 -7.331 -20.239 1.00 97.62 125 ALA A C 1
ATOM 896 O O . ALA A 1 125 ? 15.440 -6.280 -19.602 1.00 97.62 125 ALA A O 1
ATOM 897 N N . PRO A 1 126 ? 14.459 -8.287 -19.914 1.00 98.19 126 PRO A N 1
ATOM 898 C CA . PRO A 1 126 ? 13.576 -8.181 -18.758 1.00 98.19 126 PRO A CA 1
ATOM 899 C C . PRO A 1 126 ? 14.301 -8.517 -17.448 1.00 98.19 126 PRO A C 1
ATOM 901 O O . PRO A 1 126 ? 15.311 -9.225 -17.435 1.00 98.19 126 PRO A O 1
ATOM 904 N N . GLY A 1 127 ? 13.738 -8.043 -16.338 1.00 98.00 127 GLY A N 1
ATOM 905 C CA . GLY A 1 127 ? 14.339 -8.111 -15.011 1.00 98.00 127 GLY A CA 1
ATOM 906 C C . GLY A 1 127 ? 14.497 -6.717 -14.426 1.00 98.00 127 GLY A C 1
ATOM 907 O O . GLY A 1 127 ? 15.360 -5.959 -14.860 1.00 98.00 127 GLY A O 1
ATOM 908 N N .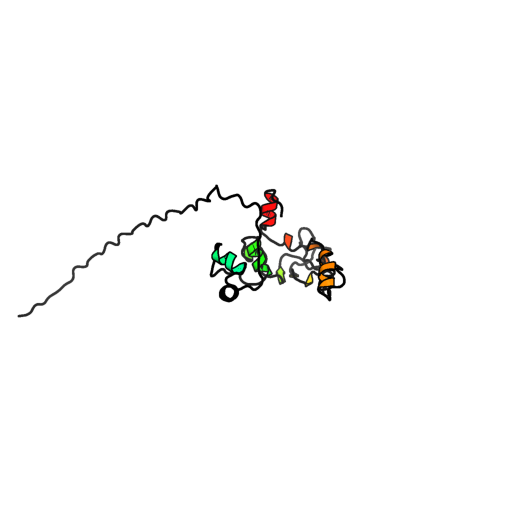 VAL A 1 128 ? 13.667 -6.388 -13.444 1.00 97.81 128 VAL A N 1
ATOM 909 C CA . VAL A 1 128 ? 13.666 -5.074 -12.804 1.00 97.81 128 VAL A CA 1
ATOM 910 C C . VAL A 1 128 ? 13.221 -5.186 -11.349 1.00 97.81 128 VAL A C 1
ATOM 912 O O . VAL A 1 128 ? 12.408 -6.045 -10.998 1.00 97.81 128 VAL A O 1
ATOM 915 N N . GLU A 1 129 ? 13.759 -4.306 -10.518 1.00 96.75 129 GLU A N 1
ATOM 916 C CA . GLU A 1 129 ? 13.223 -3.990 -9.200 1.00 96.75 129 GLU A CA 1
ATOM 917 C C . GLU A 1 129 ? 11.929 -3.174 -9.351 1.00 96.75 129 GLU A C 1
ATOM 919 O O . GLU A 1 129 ? 11.869 -2.176 -10.064 1.00 96.75 129 GLU A O 1
ATOM 924 N N . VAL A 1 130 ? 10.856 -3.648 -8.738 1.00 95.75 130 VAL A N 1
ATOM 925 C CA . VAL A 1 130 ? 9.540 -3.022 -8.758 1.00 95.75 130 VAL A CA 1
ATOM 926 C C . VAL A 1 130 ? 9.323 -2.400 -7.396 1.00 95.75 130 VAL A C 1
ATOM 928 O O . VAL A 1 130 ? 9.157 -3.123 -6.418 1.00 95.75 130 VAL A O 1
ATOM 931 N N . THR A 1 131 ? 9.313 -1.074 -7.372 1.00 94.44 131 THR A N 1
ATOM 932 C CA . THR A 1 131 ? 9.352 -0.259 -6.163 1.00 94.44 131 THR A CA 1
ATOM 933 C C . THR A 1 131 ? 8.023 0.466 -5.954 1.00 94.44 131 THR A C 1
ATOM 935 O O . THR A 1 131 ? 7.925 1.662 -6.173 1.00 94.44 131 THR A O 1
ATOM 938 N N . TYR A 1 132 ? 6.955 -0.223 -5.549 1.00 94.56 132 TYR A N 1
ATOM 939 C CA . TYR A 1 132 ? 5.652 0.410 -5.279 1.00 94.56 132 TYR A CA 1
ATOM 940 C C . TYR A 1 132 ? 5.585 1.093 -3.895 1.00 94.56 132 TYR A C 1
ATOM 942 O O . TYR A 1 132 ? 4.604 0.939 -3.172 1.00 94.56 132 TYR A O 1
ATOM 950 N N . PHE A 1 133 ? 6.614 1.868 -3.553 1.00 92.56 133 PHE A N 1
ATOM 951 C CA . PHE A 1 133 ? 6.768 2.641 -2.312 1.00 92.56 133 PHE A CA 1
ATOM 952 C C . PHE A 1 133 ? 7.158 4.100 -2.632 1.00 92.56 133 PHE A C 1
ATOM 954 O O . PHE A 1 133 ? 6.927 4.545 -3.761 1.00 92.56 133 PHE A O 1
ATOM 961 N N . GLU A 1 134 ? 7.736 4.860 -1.688 1.00 92.69 134 GLU A N 1
ATOM 962 C CA . GLU A 1 134 ? 8.045 6.288 -1.891 1.00 92.69 134 GLU A CA 1
ATOM 963 C C . GLU A 1 134 ? 8.944 6.564 -3.102 1.00 92.69 134 GLU A C 1
ATOM 965 O O . GLU A 1 134 ? 8.886 7.652 -3.656 1.00 92.69 134 GLU A O 1
ATOM 970 N N . GLN A 1 135 ? 9.709 5.581 -3.597 1.00 95.06 135 GLN A N 1
ATOM 971 C CA . GLN A 1 135 ? 10.559 5.724 -4.787 1.00 95.06 135 GLN A CA 1
ATOM 972 C C . GLN A 1 135 ? 9.802 6.181 -6.053 1.00 95.06 135 GLN A C 1
ATOM 974 O O . GLN A 1 135 ? 10.436 6.642 -7.008 1.00 95.06 135 GLN A O 1
ATOM 979 N N . LEU A 1 136 ? 8.472 6.050 -6.074 1.00 95.50 136 LEU A N 1
ATOM 980 C CA . LEU A 1 136 ? 7.613 6.521 -7.161 1.00 95.50 136 LEU A CA 1
ATOM 981 C C . LEU A 1 136 ? 7.154 7.968 -7.030 1.00 95.50 136 LEU A C 1
ATOM 983 O O . LEU A 1 136 ? 6.506 8.447 -7.958 1.00 95.50 136 LEU A O 1
ATOM 987 N N . ASP A 1 137 ? 7.442 8.653 -5.930 1.00 95.50 137 ASP A N 1
ATOM 988 C CA . ASP A 1 137 ? 7.017 10.033 -5.733 1.00 95.50 137 ASP A CA 1
ATOM 989 C C . ASP A 1 137 ? 7.568 10.948 -6.838 1.00 95.50 137 ASP A C 1
ATOM 991 O O . ASP A 1 137 ? 8.689 10.776 -7.328 1.00 95.50 137 ASP A O 1
ATOM 995 N N . ILE A 1 138 ? 6.793 11.970 -7.217 1.00 94.88 138 ILE A N 1
ATOM 996 C CA . ILE A 1 138 ? 7.264 13.013 -8.146 1.00 94.88 138 ILE A CA 1
ATOM 997 C C . ILE A 1 138 ? 8.447 13.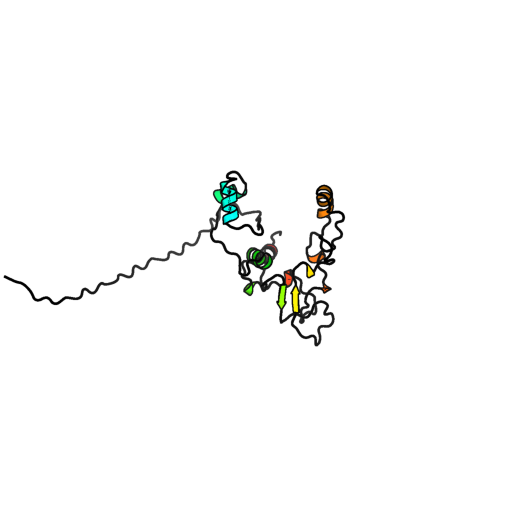781 -7.536 1.00 94.88 138 ILE A C 1
ATOM 999 O O . ILE A 1 138 ? 9.362 14.182 -8.260 1.00 94.88 138 ILE A O 1
ATOM 1003 N N . ASP A 1 139 ? 8.443 13.968 -6.213 1.00 94.31 139 ASP A N 1
ATOM 1004 C CA . ASP A 1 139 ? 9.570 14.501 -5.446 1.00 94.31 139 ASP A CA 1
ATOM 1005 C C . ASP A 1 139 ? 9.747 13.761 -4.112 1.00 94.31 139 ASP A C 1
ATOM 1007 O O . ASP A 1 139 ? 9.015 14.007 -3.154 1.00 94.31 139 ASP A O 1
ATOM 1011 N N . LEU A 1 140 ? 10.788 12.925 -4.040 1.00 94.12 140 LEU A N 1
ATOM 1012 C CA . LEU A 1 140 ? 11.192 12.156 -2.851 1.00 94.12 140 LEU A CA 1
ATOM 1013 C C . LEU A 1 140 ? 11.535 13.019 -1.630 1.00 94.12 140 LEU A C 1
ATOM 1015 O O . LEU A 1 140 ? 11.605 12.519 -0.510 1.00 94.12 140 LEU A O 1
ATOM 1019 N N . ASN A 1 141 ? 11.814 14.309 -1.833 1.00 92.62 141 ASN A N 1
ATOM 1020 C CA . ASN A 1 141 ? 12.166 15.220 -0.746 1.00 92.62 141 ASN A CA 1
ATOM 1021 C C . ASN A 1 141 ? 10.950 15.975 -0.202 1.00 92.62 141 ASN A C 1
ATOM 1023 O O . ASN A 1 141 ? 11.102 16.798 0.705 1.00 92.62 141 ASN A O 1
ATOM 1027 N N . SER A 1 142 ? 9.758 15.714 -0.742 1.00 90.94 142 SER A N 1
ATOM 1028 C CA . SER A 1 142 ? 8.522 16.336 -0.298 1.00 90.94 142 SER A CA 1
ATOM 1029 C C . SER A 1 142 ? 7.609 15.319 0.372 1.00 90.94 142 SER A C 1
ATOM 1031 O O . SER A 1 142 ? 7.298 14.271 -0.179 1.00 90.94 142 SER A O 1
ATOM 1033 N N . ILE A 1 143 ? 7.097 15.668 1.552 1.00 87.56 143 ILE A N 1
ATOM 1034 C CA . ILE A 1 143 ? 6.181 14.815 2.330 1.00 87.56 143 ILE A CA 1
ATOM 1035 C C . ILE A 1 143 ? 4.835 14.556 1.625 1.00 87.56 143 ILE A C 1
ATOM 1037 O O . ILE A 1 143 ? 4.070 13.689 2.034 1.00 87.56 143 ILE A O 1
ATOM 1041 N N . ASP A 1 144 ? 4.518 15.338 0.595 1.00 89.06 144 ASP A N 1
ATOM 1042 C CA . ASP A 1 144 ? 3.309 15.219 -0.220 1.00 89.06 144 ASP A CA 1
ATOM 1043 C C . ASP A 1 144 ? 3.581 14.593 -1.599 1.00 89.06 144 ASP A C 1
ATOM 1045 O O . ASP A 1 144 ? 2.785 14.792 -2.522 1.00 89.06 144 ASP A O 1
ATOM 1049 N N . ALA A 1 145 ? 4.717 13.903 -1.755 1.00 92.19 145 ALA A N 1
ATOM 1050 C CA . ALA A 1 145 ? 5.183 13.306 -3.005 1.00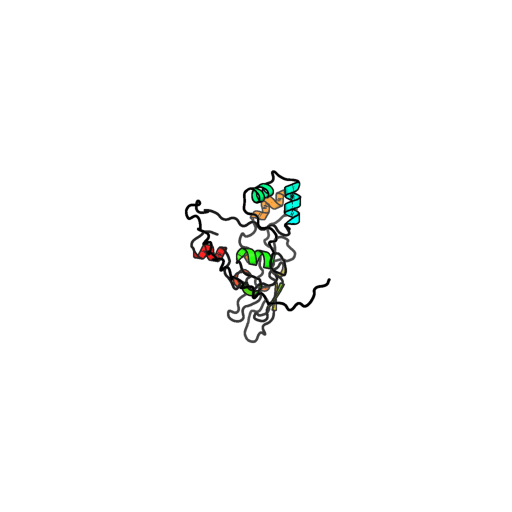 92.19 145 ALA A CA 1
ATOM 1051 C C . ALA A 1 145 ? 5.386 14.313 -4.156 1.00 92.19 145 ALA A C 1
ATOM 1053 O O . ALA A 1 145 ? 5.408 13.928 -5.322 1.00 92.19 145 ALA A O 1
ATOM 1054 N N . GLY A 1 146 ? 5.495 15.614 -3.862 1.00 91.44 146 GLY A N 1
ATOM 1055 C CA . GLY A 1 146 ? 5.591 16.681 -4.863 1.00 91.44 146 GLY A CA 1
ATOM 1056 C C . GLY A 1 146 ? 4.236 17.242 -5.310 1.00 91.44 146 GLY A C 1
ATOM 1057 O O . GLY A 1 146 ? 4.171 17.985 -6.290 1.00 91.44 146 GLY A O 1
ATOM 1058 N N . SER A 1 147 ? 3.150 16.929 -4.594 1.00 87.31 147 SER A N 1
ATOM 1059 C CA . SER A 1 147 ? 1.785 17.385 -4.910 1.00 87.31 147 SER A CA 1
ATOM 1060 C C . SER A 1 147 ? 1.575 18.903 -4.777 1.00 87.31 147 SER A C 1
ATOM 1062 O O . SER A 1 147 ? 0.552 19.425 -5.224 1.00 87.31 147 SER A O 1
ATOM 1064 N N . GLY A 1 148 ? 2.511 19.635 -4.167 1.00 86.56 148 GLY A N 1
ATOM 1065 C CA . GLY A 1 148 ? 2.475 21.094 -4.058 1.00 86.56 148 GLY A CA 1
ATOM 1066 C C . GLY A 1 148 ? 1.438 21.624 -3.062 1.00 86.56 148 GLY A C 1
ATOM 1067 O O . GLY A 1 148 ? 0.868 22.697 -3.271 1.00 86.56 148 GLY A O 1
ATOM 1068 N N . VAL A 1 149 ? 1.176 20.903 -1.969 1.00 88.38 149 VAL A N 1
ATOM 1069 C CA . VAL A 1 149 ? 0.112 21.238 -1.002 1.00 88.38 149 VAL A CA 1
ATOM 1070 C C . VAL A 1 149 ? 0.402 22.501 -0.187 1.00 88.38 149 VAL A C 1
ATOM 1072 O O . VAL A 1 149 ? -0.519 23.113 0.357 1.00 88.38 149 VAL A O 1
ATOM 1075 N N . GLY A 1 150 ? 1.658 22.950 -0.158 1.00 86.88 150 GLY A N 1
ATOM 1076 C CA . GLY A 1 150 ? 2.099 24.158 0.537 1.00 86.88 150 GLY A CA 1
ATOM 1077 C C . GLY A 1 150 ? 2.560 23.882 1.969 1.00 86.88 150 GLY A C 1
ATOM 1078 O O . GLY A 1 150 ? 3.170 22.857 2.248 1.00 86.88 150 GLY A O 1
ATOM 1079 N N . ASP A 1 151 ? 2.310 24.824 2.881 1.00 89.69 151 ASP A N 1
ATOM 1080 C CA . ASP A 1 151 ? 2.773 24.728 4.271 1.00 89.69 151 ASP A CA 1
ATOM 1081 C C . ASP A 1 151 ? 2.054 23.608 5.047 1.00 89.69 151 ASP A C 1
ATOM 1083 O O . ASP A 1 151 ? 0.829 23.616 5.188 1.00 89.69 151 ASP A O 1
ATOM 1087 N N . LEU A 1 152 ? 2.826 22.671 5.597 1.00 90.06 152 LEU A N 1
ATOM 1088 C CA . LEU A 1 152 ? 2.353 21.596 6.476 1.00 90.06 152 LEU A CA 1
ATOM 1089 C C . LEU A 1 152 ? 2.988 21.653 7.877 1.00 90.06 152 LEU A C 1
ATOM 1091 O O . LEU A 1 152 ? 2.886 20.702 8.646 1.00 90.06 152 LEU A O 1
ATOM 1095 N N . SER A 1 153 ? 3.634 22.763 8.242 1.00 91.06 153 SER A N 1
ATOM 1096 C CA . SER A 1 153 ? 4.400 22.885 9.493 1.00 91.06 153 SER A CA 1
ATOM 1097 C C . SER A 1 153 ? 3.542 22.994 10.759 1.00 91.06 153 SER A C 1
ATOM 1099 O O . SER A 1 153 ? 4.033 22.765 11.865 1.00 91.06 153 SER A O 1
ATOM 1101 N N . THR A 1 154 ? 2.255 23.335 10.630 1.00 94.50 154 THR A N 1
ATOM 1102 C CA . THR A 1 154 ? 1.328 23.465 11.765 1.00 94.50 154 THR A CA 1
ATOM 1103 C C . THR A 1 154 ? 0.011 22.753 11.503 1.00 94.50 154 THR A C 1
ATOM 1105 O O . THR A 1 154 ? -0.446 22.655 10.368 1.00 94.50 154 THR A O 1
ATOM 1108 N N . PHE A 1 155 ? -0.685 22.337 12.564 1.00 94.31 155 PHE A N 1
ATOM 1109 C CA . PHE A 1 155 ? -2.007 21.716 12.435 1.00 94.31 155 PHE A CA 1
ATOM 1110 C C . PHE A 1 155 ? -3.038 22.616 11.729 1.00 94.31 155 PHE A C 1
ATOM 1112 O O . PHE A 1 155 ? -3.904 22.133 11.000 1.00 94.31 155 PHE A O 1
ATOM 1119 N N . ALA A 1 156 ? -2.953 23.937 11.925 1.00 94.88 156 ALA A N 1
ATOM 1120 C CA . ALA A 1 156 ? -3.817 24.883 11.226 1.00 94.88 156 ALA A CA 1
ATOM 1121 C C . ALA A 1 156 ? -3.532 24.889 9.717 1.00 94.88 156 ALA A C 1
ATOM 1123 O O . ALA A 1 156 ? -4.477 24.803 8.933 1.00 94.88 156 ALA A O 1
ATOM 1124 N N . ALA A 1 157 ? -2.252 24.916 9.332 1.00 93.25 157 ALA A N 1
ATOM 1125 C CA . ALA A 1 157 ? -1.829 24.868 7.938 1.00 93.25 157 ALA A CA 1
ATOM 1126 C C . ALA A 1 157 ? -2.194 23.526 7.282 1.00 93.25 157 ALA A C 1
ATOM 1128 O O . ALA A 1 157 ? -2.835 23.522 6.234 1.00 93.25 157 ALA A O 1
ATOM 1129 N N . ILE A 1 158 ? -1.933 22.395 7.952 1.00 91.75 158 ILE A N 1
ATOM 1130 C CA . ILE A 1 158 ? -2.318 21.054 7.477 1.00 91.75 158 ILE A CA 1
ATOM 1131 C C . ILE A 1 158 ? -3.813 21.009 7.151 1.00 91.75 158 ILE A C 1
ATOM 1133 O O . ILE A 1 158 ? -4.188 20.637 6.043 1.00 91.75 158 ILE A O 1
ATOM 1137 N N . ARG A 1 159 ? -4.690 21.449 8.065 1.00 91.12 159 ARG A N 1
ATOM 1138 C CA . ARG A 1 159 ? -6.145 21.426 7.823 1.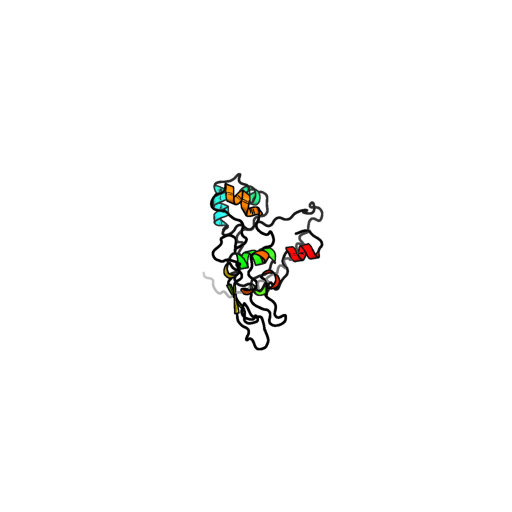00 91.12 159 ARG A CA 1
ATOM 1139 C C . ARG A 1 159 ? -6.595 22.297 6.651 1.00 91.12 159 ARG A C 1
ATOM 1141 O O . ARG A 1 159 ? -7.638 22.019 6.071 1.00 91.12 159 ARG A O 1
ATOM 1148 N N . GLN A 1 160 ? -5.857 23.354 6.328 1.00 91.19 160 GLN A N 1
ATOM 1149 C CA . GLN A 1 160 ? -6.164 24.223 5.190 1.00 91.19 160 GLN A CA 1
ATOM 1150 C C . GLN A 1 160 ? -5.624 23.669 3.868 1.00 91.19 160 GLN A C 1
ATOM 1152 O O . GLN A 1 160 ? -6.192 23.944 2.811 1.00 91.19 160 GLN A O 1
ATOM 1157 N N . ASN A 1 161 ? -4.529 22.914 3.924 1.00 91.06 161 ASN A N 1
ATOM 1158 C CA . ASN A 1 161 ? -3.738 22.560 2.754 1.00 91.06 161 ASN A CA 1
ATOM 1159 C C . ASN A 1 161 ? -3.903 21.106 2.312 1.00 91.06 161 ASN A C 1
ATOM 1161 O O . ASN A 1 161 ? -3.873 20.852 1.114 1.00 91.06 161 ASN A O 1
ATOM 1165 N N . ILE A 1 162 ? -4.160 20.165 3.225 1.00 87.44 162 ILE A N 1
ATOM 1166 C CA . ILE A 1 162 ? -4.227 18.734 2.890 1.00 87.44 162 ILE A CA 1
ATOM 1167 C C . ILE A 1 162 ? -5.323 18.415 1.863 1.00 87.44 162 ILE A C 1
ATOM 1169 O O . ILE A 1 162 ? -5.135 17.582 0.985 1.00 87.44 162 ILE A O 1
ATOM 1173 N N . TYR A 1 163 ? -6.439 19.149 1.892 1.00 87.69 163 TYR A N 1
ATOM 1174 C CA . TYR A 1 163 ? -7.534 18.987 0.928 1.00 87.69 163 TYR A CA 1
ATOM 1175 C C . TYR A 1 163 ? -7.185 19.435 -0.499 1.00 87.69 163 TYR A C 1
ATOM 1177 O O . TYR A 1 163 ? -7.990 19.240 -1.406 1.00 87.69 163 TYR A O 1
ATOM 1185 N N . LYS A 1 164 ? -6.020 20.061 -0.705 1.00 87.06 164 LYS A N 1
ATOM 1186 C CA . LYS A 1 164 ? -5.513 20.426 -2.033 1.00 87.06 164 LYS A CA 1
ATOM 1187 C C . LYS A 1 164 ? -4.797 19.265 -2.723 1.00 87.06 164 LYS A C 1
ATOM 1189 O O . LYS A 1 164 ? -4.559 19.363 -3.922 1.00 87.06 164 LYS A O 1
ATOM 1194 N N . MET A 1 165 ? -4.457 18.195 -1.995 1.00 85.75 165 MET A N 1
ATOM 1195 C CA . MET A 1 165 ? -3.909 16.977 -2.596 1.00 85.75 165 MET A CA 1
ATOM 1196 C C . MET A 1 165 ? -4.880 16.406 -3.622 1.00 85.75 165 MET A C 1
ATOM 1198 O O . MET A 1 165 ? -6.101 16.478 -3.445 1.00 85.75 165 MET A O 1
ATOM 1202 N N . SER A 1 166 ? -4.340 15.797 -4.680 1.00 87.25 166 SER A N 1
ATOM 1203 C CA . SER A 1 166 ? -5.188 15.025 -5.580 1.00 87.25 166 SER A CA 1
ATOM 1204 C C . SER A 1 166 ? -5.864 13.895 -4.809 1.00 87.25 166 SER A C 1
ATOM 1206 O O . SER A 1 166 ? -5.248 13.192 -4.012 1.00 87.25 166 SER A O 1
ATOM 1208 N N . GLN A 1 167 ? -7.147 13.691 -5.094 1.00 86.19 167 GLN A N 1
ATOM 1209 C CA . GLN A 1 167 ? -7.895 12.535 -4.600 1.00 86.19 167 GLN A CA 1
ATOM 1210 C C . GLN A 1 167 ? -7.573 11.257 -5.395 1.00 86.19 167 GLN A C 1
ATOM 1212 O O . GLN A 1 167 ? -8.140 10.201 -5.126 1.00 86.19 167 GLN A O 1
ATOM 1217 N N . GLN A 1 168 ? -6.695 11.340 -6.400 1.00 88.62 168 GLN A N 1
ATOM 1218 C CA . GLN A 1 168 ? -6.238 10.205 -7.192 1.00 88.62 168 GLN A CA 1
ATOM 1219 C C . GLN A 1 168 ? -4.769 9.927 -6.873 1.00 88.62 168 GLN A C 1
ATOM 1221 O O . GLN A 1 168 ? -3.893 10.685 -7.275 1.00 88.62 168 GLN A O 1
ATOM 1226 N N . ALA A 1 169 ? -4.490 8.798 -6.217 1.00 87.12 169 ALA A N 1
ATOM 1227 C CA . ALA A 1 169 ? -3.128 8.420 -5.824 1.00 87.12 169 ALA A CA 1
ATOM 1228 C C . ALA A 1 169 ? -2.132 8.385 -7.002 1.00 87.12 169 ALA A C 1
ATOM 1230 O O . ALA A 1 169 ? -0.959 8.695 -6.836 1.00 87.12 169 ALA A O 1
ATOM 1231 N N . ARG A 1 170 ? -2.600 8.063 -8.217 1.00 91.81 170 ARG A N 1
ATOM 1232 C CA . ARG A 1 170 ? -1.760 8.038 -9.428 1.00 91.81 170 ARG A CA 1
ATOM 1233 C C . ARG A 1 170 ? -1.155 9.394 -9.798 1.00 91.81 170 ARG A C 1
ATOM 1235 O O . ARG A 1 170 ? -0.180 9.415 -10.536 1.00 91.81 170 ARG A O 1
ATOM 1242 N N . ASP A 1 171 ? -1.745 10.495 -9.335 1.00 92.56 171 ASP A N 1
ATOM 1243 C CA . ASP A 1 171 ? -1.283 11.843 -9.672 1.00 92.56 171 ASP A CA 1
ATOM 1244 C C . ASP A 1 171 ? -0.030 12.233 -8.872 1.00 92.56 171 ASP A C 1
ATOM 1246 O O . ASP A 1 171 ? 0.612 13.221 -9.210 1.00 92.56 171 ASP A O 1
ATOM 1250 N N . ALA A 1 172 ? 0.322 11.456 -7.843 1.00 92.88 172 ALA A N 1
ATOM 1251 C CA . ALA A 1 172 ? 1.548 11.594 -7.060 1.00 92.88 172 ALA A CA 1
ATOM 1252 C C . ALA A 1 172 ? 2.695 10.690 -7.559 1.00 92.88 172 ALA A C 1
ATOM 1254 O O . ALA A 1 172 ? 3.782 10.722 -6.993 1.00 92.88 172 ALA A O 1
ATOM 1255 N N . ILE A 1 173 ? 2.465 9.886 -8.607 1.00 95.19 173 ILE A N 1
ATOM 1256 C CA . ILE A 1 173 ? 3.434 8.913 -9.131 1.00 95.19 173 ILE A CA 1
ATOM 1257 C C . ILE A 1 173 ? 4.180 9.500 -10.336 1.00 95.19 173 ILE A C 1
ATOM 1259 O O . ILE A 1 173 ? 3.540 9.861 -11.326 1.00 95.19 173 ILE A O 1
ATOM 1263 N N . ASP A 1 174 ? 5.517 9.503 -10.310 1.00 96.12 174 ASP A N 1
ATOM 1264 C CA . ASP A 1 174 ? 6.363 9.700 -11.491 1.00 96.12 174 ASP A CA 1
ATOM 1265 C C . ASP A 1 174 ? 6.311 8.447 -12.387 1.00 96.12 174 ASP A C 1
ATOM 1267 O O . ASP A 1 174 ? 6.890 7.404 -12.056 1.00 96.12 174 ASP A O 1
ATOM 1271 N N . PRO A 1 175 ? 5.682 8.518 -13.578 1.00 95.75 175 PRO A N 1
ATOM 1272 C CA . PRO A 1 175 ? 5.560 7.360 -14.456 1.00 95.75 175 PRO A CA 1
ATOM 1273 C C . PRO A 1 175 ? 6.904 6.853 -14.987 1.00 95.75 175 PRO A C 1
ATOM 1275 O O . PRO A 1 175 ? 6.972 5.738 -15.499 1.00 95.75 175 PRO A O 1
ATOM 1278 N N . LYS A 1 176 ? 7.974 7.655 -14.903 1.00 96.06 176 LYS A N 1
ATOM 1279 C CA . LYS A 1 176 ? 9.317 7.245 -15.332 1.00 96.06 176 LYS A CA 1
ATOM 1280 C C . LYS A 1 176 ? 9.970 6.271 -14.360 1.00 96.06 176 LYS A C 1
ATOM 1282 O O . LYS A 1 176 ? 10.864 5.551 -14.792 1.00 96.06 176 LYS A O 1
ATOM 1287 N N . GLN A 1 177 ? 9.530 6.243 -13.103 1.00 97.06 177 GLN A N 1
ATOM 1288 C CA . GLN A 1 177 ? 10.017 5.312 -12.081 1.00 97.06 177 GLN A CA 1
ATOM 1289 C C . GLN A 1 177 ? 9.295 3.960 -12.133 1.00 97.06 177 GLN A C 1
ATOM 1291 O O . GLN A 1 177 ? 9.743 2.986 -11.537 1.00 97.06 177 GLN A O 1
ATOM 1296 N N . LEU A 1 178 ? 8.189 3.872 -12.875 1.00 97.81 178 LEU A N 1
ATOM 1297 C CA . LEU A 1 178 ? 7.432 2.635 -13.004 1.00 97.81 178 LEU A CA 1
ATOM 1298 C C . LEU A 1 178 ? 8.140 1.634 -13.930 1.00 97.81 178 LEU A C 1
ATOM 1300 O O . LEU A 1 178 ? 8.663 2.026 -14.980 1.00 97.81 178 LEU A O 1
ATOM 1304 N N . PRO A 1 179 ? 8.084 0.329 -13.614 1.00 97.94 179 PRO A N 1
ATOM 1305 C CA . PRO A 1 179 ? 8.531 -0.710 -14.533 1.00 97.94 179 PRO A CA 1
ATOM 1306 C C . PRO A 1 179 ? 7.654 -0.724 -15.793 1.00 97.94 179 PRO A C 1
ATOM 1308 O O . PRO A 1 179 ? 6.502 -0.287 -15.768 1.00 97.94 179 PRO A O 1
ATOM 1311 N N . VAL A 1 180 ? 8.174 -1.257 -16.899 1.00 98.50 180 VAL A N 1
ATOM 1312 C CA . VAL A 1 180 ? 7.481 -1.232 -18.199 1.00 98.50 180 VAL A CA 1
ATOM 1313 C C . VAL A 1 180 ? 7.070 -2.636 -18.630 1.00 98.50 180 VAL A C 1
ATOM 1315 O O . VAL A 1 180 ? 7.857 -3.580 -18.563 1.00 98.50 180 VAL A O 1
ATOM 1318 N N . ASP A 1 181 ? 5.832 -2.785 -19.093 1.00 97.56 181 ASP A N 1
ATOM 1319 C CA . ASP A 1 181 ? 5.348 -4.033 -19.678 1.00 97.56 181 ASP A CA 1
ATOM 1320 C C . ASP A 1 181 ? 5.937 -4.209 -21.091 1.00 97.56 181 ASP A C 1
ATOM 1322 O O . ASP A 1 181 ? 5.683 -3.373 -21.962 1.00 97.56 181 ASP A O 1
ATOM 1326 N N . PRO A 1 182 ? 6.698 -5.286 -21.367 1.00 97.56 182 PRO A N 1
ATOM 1327 C CA . PRO A 1 182 ? 7.280 -5.517 -22.687 1.00 97.56 182 PRO A CA 1
ATOM 1328 C C . PRO A 1 182 ? 6.243 -5.718 -23.801 1.00 97.56 182 PRO A C 1
ATOM 1330 O O . PRO A 1 182 ? 6.570 -5.490 -24.965 1.00 97.56 182 PRO A O 1
ATOM 1333 N N . ALA A 1 183 ? 5.017 -6.151 -23.486 1.00 95.81 183 ALA A N 1
ATOM 1334 C CA . ALA A 1 183 ? 3.984 -6.407 -24.487 1.00 95.81 183 ALA A CA 1
ATOM 1335 C C . ALA A 1 183 ? 3.333 -5.114 -24.996 1.00 95.81 183 ALA A C 1
ATOM 1337 O O . ALA A 1 183 ? 3.093 -4.966 -26.194 1.00 95.81 183 ALA A O 1
ATOM 1338 N N . THR A 1 184 ? 3.050 -4.178 -24.091 1.00 96.31 184 THR A N 1
ATOM 1339 C CA . THR A 1 184 ? 2.395 -2.899 -24.413 1.00 96.31 184 THR A CA 1
ATOM 1340 C C . THR A 1 184 ? 3.381 -1.740 -24.564 1.00 96.31 184 THR A C 1
ATOM 1342 O O . THR A 1 184 ? 3.038 -0.704 -25.134 1.00 96.31 184 THR A O 1
ATOM 1345 N N . CYS A 1 185 ? 4.612 -1.914 -24.079 1.00 97.12 185 CYS A N 1
ATOM 1346 C CA . CYS A 1 185 ? 5.618 -0.870 -23.933 1.00 97.12 185 CYS A CA 1
ATOM 1347 C C . CYS A 1 185 ? 5.096 0.340 -23.137 1.00 97.12 185 CYS A C 1
ATOM 1349 O O . CYS A 1 185 ? 5.363 1.489 -23.489 1.00 97.12 185 CYS A O 1
ATOM 1351 N N . GLN A 1 186 ? 4.303 0.074 -22.091 1.00 97.38 186 GLN A N 1
ATOM 1352 C CA . GLN A 1 186 ? 3.723 1.084 -21.204 1.00 97.38 186 GLN A CA 1
ATOM 1353 C C . GLN A 1 186 ? 4.149 0.876 -19.741 1.00 97.38 186 GLN A C 1
ATOM 1355 O O . GLN A 1 186 ? 4.372 -0.268 -19.331 1.00 97.38 186 GLN A O 1
ATOM 1360 N N . PRO A 1 187 ? 4.223 1.956 -18.940 1.00 97.50 187 PRO A N 1
ATOM 1361 C CA . PRO A 1 187 ? 4.400 1.870 -17.492 1.00 97.50 187 PRO A CA 1
ATOM 1362 C C . PRO A 1 187 ? 3.328 1.009 -16.806 1.00 97.50 187 PRO A C 1
ATOM 1364 O O . PRO A 1 187 ? 2.136 1.134 -17.097 1.00 97.50 187 PRO A O 1
ATOM 1367 N N . VAL A 1 188 ? 3.742 0.172 -15.856 1.00 97.31 188 VAL A N 1
ATOM 1368 C CA . VAL A 1 188 ? 2.854 -0.680 -15.055 1.00 97.31 188 VAL A CA 1
ATOM 1369 C C . VAL A 1 188 ? 2.601 -0.023 -13.705 1.00 97.31 188 VAL A C 1
ATOM 1371 O O . VAL A 1 188 ? 3.457 -0.026 -12.821 1.00 97.31 188 VAL A O 1
ATOM 1374 N N . TYR A 1 189 ? 1.403 0.528 -13.540 1.00 96.50 189 TYR A N 1
ATOM 1375 C CA . TYR A 1 189 ? 0.961 1.146 -12.292 1.00 96.50 189 TYR A CA 1
ATOM 1376 C C . TYR A 1 189 ? 0.588 0.094 -11.230 1.00 96.50 189 TYR A C 1
ATOM 1378 O O . TYR A 1 189 ? 0.187 -1.014 -11.589 1.00 96.50 189 TYR A O 1
ATOM 1386 N N . PRO A 1 190 ? 0.601 0.447 -9.927 1.00 93.94 190 PRO A N 1
ATOM 1387 C CA . PRO A 1 190 ? 0.273 -0.494 -8.849 1.00 93.94 190 PRO A CA 1
ATOM 1388 C C . PRO A 1 190 ? -1.054 -1.244 -9.054 1.00 93.94 190 PRO A C 1
ATOM 1390 O O . PRO A 1 190 ? -1.133 -2.456 -8.876 1.00 93.94 190 PRO A O 1
ATOM 1393 N N . HIS A 1 191 ? -2.097 -0.536 -9.500 1.00 91.31 191 HIS A N 1
ATOM 1394 C CA . HIS A 1 191 ? -3.422 -1.124 -9.712 1.00 91.31 191 HIS A CA 1
ATOM 1395 C C . HIS A 1 191 ? -3.477 -2.114 -10.886 1.00 91.31 191 HIS A C 1
ATOM 1397 O O . HIS A 1 191 ? -4.324 -2.998 -10.876 1.00 91.31 191 HIS A O 1
ATOM 1403 N N . THR A 1 192 ? -2.589 -2.005 -11.882 1.00 92.81 192 THR A N 1
ATOM 1404 C CA . THR A 1 192 ? -2.521 -2.959 -13.004 1.00 92.81 192 THR A CA 1
ATOM 1405 C C . THR A 1 192 ? -1.559 -4.117 -12.747 1.00 92.81 192 THR A C 1
ATOM 1407 O O . THR A 1 192 ? -1.535 -5.073 -13.519 1.00 92.81 192 THR A O 1
ATOM 1410 N N . TYR A 1 193 ? -0.771 -4.052 -11.672 1.00 95.06 193 TYR A N 1
ATOM 1411 C CA . TYR A 1 193 ? 0.163 -5.107 -11.285 1.00 95.06 193 TYR A CA 1
ATOM 1412 C C . TYR A 1 193 ? -0.521 -6.295 -10.589 1.00 95.06 193 TYR A C 1
ATOM 1414 O O . TYR A 1 193 ? -0.023 -7.425 -10.638 1.00 95.06 193 TYR A O 1
ATOM 1422 N N . LEU A 1 194 ? -1.671 -6.051 -9.949 1.00 95.06 194 LEU A N 1
ATOM 1423 C CA . LEU A 1 194 ? -2.472 -7.091 -9.308 1.00 95.06 194 LEU A CA 1
ATOM 1424 C C . LEU A 1 194 ? -2.980 -8.110 -10.335 1.00 95.06 194 LEU A C 1
ATOM 1426 O O . LEU A 1 194 ? -3.416 -7.773 -11.432 1.00 95.06 194 LEU A O 1
ATOM 1430 N N . ARG A 1 195 ? -2.957 -9.390 -9.956 1.00 95.81 195 ARG A N 1
ATOM 1431 C CA . ARG A 1 195 ? -3.416 -10.514 -10.799 1.00 95.81 195 ARG A CA 1
ATOM 1432 C C . ARG A 1 195 ? -4.856 -10.939 -10.522 1.00 95.81 195 ARG A C 1
ATOM 1434 O O . ARG A 1 195 ? -5.348 -11.892 -11.124 1.00 95.81 195 ARG A O 1
ATOM 1441 N N . VAL A 1 196 ? -5.497 -10.281 -9.566 1.00 96.62 196 VAL A N 1
ATOM 1442 C CA . VAL A 1 196 ? -6.843 -10.571 -9.071 1.00 96.62 196 VAL A CA 1
ATOM 1443 C C . VAL A 1 196 ? -7.594 -9.263 -8.886 1.00 96.62 196 VAL A C 1
ATOM 1445 O O . VAL A 1 196 ? -6.977 -8.222 -8.671 1.00 96.62 196 VAL A O 1
ATOM 1448 N N . ASN A 1 197 ? -8.921 -9.339 -8.919 1.00 96.44 197 ASN A N 1
ATOM 1449 C CA . ASN A 1 197 ? -9.762 -8.177 -8.673 1.00 96.44 197 ASN A CA 1
ATOM 1450 C C . ASN A 1 197 ? -9.766 -7.808 -7.184 1.00 96.44 197 ASN A C 1
ATOM 1452 O O . ASN A 1 197 ? -9.800 -8.670 -6.303 1.00 96.44 197 ASN A O 1
ATOM 1456 N N . THR A 1 198 ? -9.826 -6.514 -6.921 1.00 95.94 198 THR A N 1
ATOM 1457 C CA . THR A 1 198 ? -10.139 -5.929 -5.619 1.00 95.94 198 THR A CA 1
ATOM 1458 C C . THR A 1 198 ? -11.646 -5.933 -5.351 1.00 95.94 198 THR A C 1
ATOM 1460 O O . THR A 1 198 ? -12.468 -6.003 -6.271 1.00 95.94 198 THR A O 1
ATOM 1463 N N . ILE A 1 199 ? -12.036 -5.772 -4.084 1.00 95.12 199 ILE A N 1
ATOM 1464 C CA . ILE A 1 199 ? -13.432 -5.561 -3.683 1.00 95.12 199 ILE A CA 1
ATOM 1465 C C . ILE A 1 199 ? -14.060 -4.364 -4.409 1.00 95.12 199 ILE A C 1
ATOM 1467 O O . ILE A 1 199 ? -15.251 -4.397 -4.712 1.00 95.12 199 ILE A O 1
ATOM 1471 N N . PHE A 1 200 ? -13.267 -3.338 -4.739 1.00 94.56 200 PHE A N 1
ATOM 1472 C CA . PHE A 1 200 ? -13.738 -2.152 -5.450 1.00 94.56 200 PHE A CA 1
ATOM 1473 C C . PHE A 1 200 ? -14.066 -2.462 -6.910 1.00 94.56 200 PHE A C 1
ATOM 1475 O O . PHE A 1 200 ? -15.122 -2.074 -7.407 1.00 94.56 200 PHE A O 1
ATOM 1482 N N . GLU A 1 201 ? -13.203 -3.212 -7.594 1.00 95.44 201 GLU A N 1
ATOM 1483 C CA . GLU A 1 201 ? -13.441 -3.637 -8.975 1.00 95.44 201 GLU A CA 1
ATOM 1484 C C . GLU A 1 201 ? -14.652 -4.565 -9.074 1.00 95.44 201 GLU A C 1
ATOM 1486 O O . GLU A 1 201 ? -15.492 -4.383 -9.956 1.00 95.44 201 GLU A O 1
ATOM 1491 N N . VAL A 1 202 ? -14.793 -5.501 -8.128 1.00 95.44 202 VAL A N 1
ATOM 1492 C CA . VAL A 1 202 ? -15.978 -6.362 -8.030 1.00 95.44 202 VAL A CA 1
ATOM 1493 C C . VAL A 1 202 ? -17.234 -5.517 -7.801 1.00 95.44 202 VAL A C 1
ATOM 1495 O O . VAL A 1 202 ? -18.204 -5.646 -8.545 1.00 95.44 202 VAL A O 1
ATOM 1498 N N . ALA A 1 203 ? -17.226 -4.605 -6.827 1.00 94.06 203 ALA A N 1
ATOM 1499 C CA . ALA A 1 203 ? -18.370 -3.742 -6.539 1.00 94.06 203 ALA A CA 1
ATOM 1500 C C . ALA A 1 203 ? -18.772 -2.888 -7.757 1.00 94.06 203 ALA A C 1
ATOM 1502 O O . ALA A 1 203 ? -19.947 -2.861 -8.136 1.00 94.06 203 ALA A O 1
ATOM 1503 N N . LYS A 1 204 ? -17.798 -2.264 -8.427 1.00 95.25 204 LYS A N 1
ATOM 1504 C CA . LYS A 1 204 ? -18.021 -1.456 -9.631 1.00 95.25 204 LYS A CA 1
ATOM 1505 C C . LYS A 1 204 ? -18.578 -2.280 -10.793 1.00 95.25 204 LYS A C 1
ATOM 1507 O O . LYS A 1 204 ? -19.500 -1.824 -11.469 1.00 95.25 204 LYS A O 1
ATOM 1512 N N . ALA A 1 205 ? -18.083 -3.502 -11.005 1.00 96.69 205 ALA A N 1
ATOM 1513 C CA . ALA A 1 205 ? -18.607 -4.419 -12.023 1.00 96.69 205 ALA A CA 1
ATOM 1514 C C . ALA A 1 205 ? -20.082 -4.799 -11.782 1.00 96.69 205 ALA A C 1
ATOM 1516 O O . ALA A 1 205 ? -20.807 -5.106 -12.727 1.00 96.69 205 ALA A O 1
ATOM 1517 N N . HIS A 1 206 ? -20.545 -4.716 -10.532 1.00 94.56 206 HIS A N 1
ATOM 1518 C CA . HIS A 1 206 ? -21.937 -4.929 -10.133 1.00 94.56 206 HIS A CA 1
ATOM 1519 C C . HIS A 1 206 ? -22.754 -3.630 -9.996 1.00 94.56 206 HIS A C 1
ATOM 1521 O O . HIS A 1 206 ? -23.845 -3.644 -9.423 1.00 94.56 206 HIS A O 1
ATOM 1527 N N . GLY A 1 207 ? -22.261 -2.510 -10.536 1.00 95.06 207 GLY A N 1
ATOM 1528 C CA . GLY A 1 207 ? -22.979 -1.233 -10.560 1.00 95.06 207 GLY A CA 1
ATOM 1529 C C . GLY A 1 207 ? -23.072 -0.537 -9.201 1.00 95.06 207 GLY A C 1
ATOM 1530 O O . GLY A 1 207 ? -23.933 0.322 -9.020 1.00 95.06 207 GLY A O 1
ATOM 1531 N N . LEU A 1 208 ? -22.220 -0.910 -8.241 1.00 92.06 208 LEU A N 1
ATOM 1532 C CA . 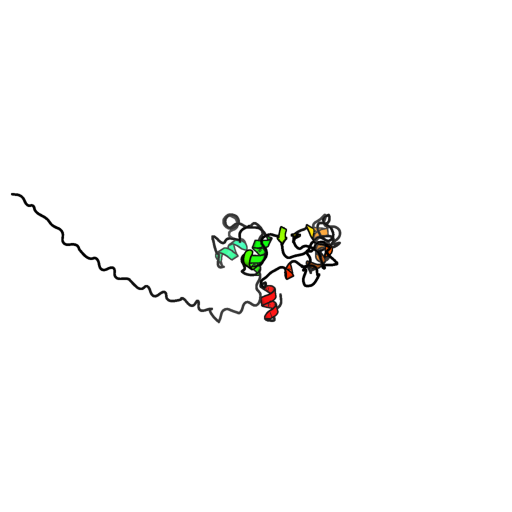LEU A 1 208 ? -22.112 -0.218 -6.961 1.00 92.06 208 LEU A CA 1
ATOM 1533 C C . LEU A 1 208 ? -21.154 0.971 -7.068 1.00 92.06 208 LEU A C 1
ATOM 1535 O O . LEU A 1 208 ? -20.244 0.996 -7.899 1.00 92.06 208 LEU A O 1
ATOM 1539 N N . HIS A 1 209 ? -21.364 1.951 -6.194 1.00 91.44 209 HIS A N 1
ATOM 1540 C CA . HIS A 1 209 ? -20.460 3.082 -6.029 1.00 91.44 209 HIS A CA 1
ATOM 1541 C C . HIS A 1 209 ? -19.368 2.733 -5.020 1.00 91.44 209 HIS A C 1
ATOM 1543 O O . HIS A 1 209 ? -19.655 2.164 -3.964 1.00 91.44 209 HIS A O 1
ATOM 1549 N N . THR A 1 210 ? -18.140 3.095 -5.370 1.00 88.62 210 THR A N 1
ATOM 1550 C CA . THR A 1 210 ? -16.912 2.896 -4.597 1.00 88.62 210 THR A CA 1
ATOM 1551 C C . THR A 1 210 ? -16.114 4.178 -4.590 1.00 88.62 210 THR A C 1
ATOM 1553 O O . THR A 1 210 ? -16.060 4.791 -5.685 1.00 88.62 210 THR A O 1
#

Sequence (210 aa):
MKNPGSSPTGLAAAMALALIPCGAQTARADADGARARHVIVISVDGLHESDLEAYIASHATSTLAKFVNEGVSYSNAHTPFPSDSFPGLTAIMTGAHPRSAGVYYDDSWNRSLLPAGTTSCAGVAPGVEVTYFEQLDIDLNSIDAGSGVGDLSTFAAIRQNIYKMSQQARDAIDPKQLPVDPATCQPVYPHTYLRVNTIFEVAKAHGLHT